Protein AF-A0A5N6RXY9-F1 (afdb_monomer)

Nearest PDB structures (foldseek):
  6gzz-assembly1_X3  TM=4.441E-01  e=4.936E+00  Thermus thermophilus HB8
  5vxj-assembly5_I  TM=2.646E-01  e=5.819E+00  Shigella flexneri

Structure (mmCIF, N/CA/C/O backbone):
data_AF-A0A5N6RXY9-F1
#
_entry.id   AF-A0A5N6RXY9-F1
#
loop_
_atom_site.group_PDB
_atom_site.id
_atom_site.type_symbol
_atom_site.label_atom_id
_atom_site.label_alt_id
_atom_site.label_comp_id
_atom_site.label_asym_id
_atom_site.label_entity_id
_atom_site.label_seq_id
_atom_site.pdbx_PDB_ins_code
_atom_site.Cartn_x
_atom_site.Cartn_y
_atom_site.Cartn_z
_atom_site.occupancy
_atom_site.B_iso_or_equiv
_atom_site.auth_seq_id
_atom_site.auth_comp_id
_atom_site.auth_asym_id
_atom_site.auth_atom_id
_atom_site.pdbx_PDB_model_num
ATOM 1 N N . MET A 1 1 ? 11.620 47.846 10.389 1.00 44.56 1 MET A N 1
ATOM 2 C CA . MET A 1 1 ? 11.773 46.373 10.333 1.00 44.56 1 MET A CA 1
ATOM 3 C C . MET A 1 1 ? 10.457 45.722 10.756 1.00 44.56 1 MET A C 1
ATOM 5 O O . MET A 1 1 ? 10.153 45.692 11.941 1.00 44.56 1 MET A O 1
ATOM 9 N N . SER A 1 2 ? 9.633 45.288 9.797 1.00 42.78 2 SER A N 1
ATOM 10 C CA . SER A 1 2 ? 8.318 44.681 10.061 1.00 42.78 2 SER A CA 1
ATOM 11 C C . SER A 1 2 ? 8.463 43.164 10.204 1.00 42.78 2 SER A C 1
ATOM 13 O O . SER A 1 2 ? 8.879 42.488 9.264 1.00 42.78 2 SER A O 1
ATOM 15 N N . LYS A 1 3 ? 8.163 42.623 11.390 1.00 50.53 3 LYS A N 1
ATOM 16 C CA . LYS A 1 3 ? 8.128 41.175 11.635 1.00 50.53 3 LYS A CA 1
ATOM 17 C C . LYS A 1 3 ? 6.818 40.617 11.073 1.00 50.53 3 LYS A C 1
ATOM 19 O O . LYS A 1 3 ? 5.758 40.776 11.674 1.00 50.53 3 LYS A O 1
ATOM 24 N N . GLY A 1 4 ? 6.899 39.962 9.917 1.00 47.59 4 GLY A N 1
ATOM 25 C CA . GLY A 1 4 ? 5.773 39.271 9.293 1.00 47.59 4 GLY A CA 1
ATOM 26 C C . GLY A 1 4 ? 5.217 38.166 10.195 1.00 47.59 4 GLY A C 1
ATOM 27 O O . GLY A 1 4 ? 5.869 37.147 10.426 1.00 47.59 4 GLY A O 1
ATOM 28 N N . LYS A 1 5 ? 3.990 38.353 10.694 1.00 51.50 5 LYS A N 1
ATOM 29 C CA . LYS A 1 5 ? 3.191 37.303 11.341 1.00 51.50 5 LYS A CA 1
ATOM 30 C C . LYS A 1 5 ? 2.922 36.197 10.314 1.00 51.50 5 LYS A C 1
ATOM 32 O O . LYS A 1 5 ? 2.036 36.328 9.472 1.00 51.50 5 LYS A O 1
ATOM 37 N N . ARG A 1 6 ? 3.670 35.091 10.392 1.00 51.22 6 ARG A N 1
ATOM 38 C CA . ARG A 1 6 ? 3.330 33.837 9.704 1.00 51.22 6 ARG A CA 1
ATOM 39 C C . ARG A 1 6 ? 1.948 33.385 10.188 1.00 51.22 6 ARG A C 1
ATOM 41 O O . ARG A 1 6 ? 1.804 32.924 11.319 1.00 51.22 6 ARG A O 1
ATOM 48 N N . ARG A 1 7 ? 0.928 33.537 9.338 1.00 49.03 7 ARG A N 1
ATOM 49 C CA . ARG A 1 7 ? -0.389 32.914 9.513 1.00 49.03 7 ARG A CA 1
ATOM 50 C C . ARG A 1 7 ? -0.184 31.398 9.566 1.00 49.03 7 ARG A C 1
ATOM 52 O O . ARG A 1 7 ? 0.076 30.774 8.544 1.00 49.03 7 ARG A O 1
ATOM 59 N N . ARG A 1 8 ? -0.269 30.808 10.761 1.00 50.38 8 ARG A N 1
ATOM 60 C CA . ARG A 1 8 ? -0.428 29.358 10.916 1.00 50.38 8 ARG A CA 1
ATOM 61 C C . ARG A 1 8 ? -1.765 29.001 10.269 1.00 50.38 8 ARG A C 1
ATOM 63 O O . ARG A 1 8 ? -2.801 29.430 10.768 1.00 50.38 8 ARG A O 1
ATOM 70 N N . SER A 1 9 ? -1.753 28.287 9.143 1.00 46.31 9 SER A N 1
ATOM 71 C CA . SER A 1 9 ? -2.990 27.731 8.594 1.00 46.31 9 SER A CA 1
ATOM 72 C C . SER A 1 9 ? -3.575 26.787 9.641 1.00 46.31 9 SER A C 1
ATOM 74 O O . SER A 1 9 ? -2.891 25.842 10.049 1.00 46.31 9 SER A O 1
ATOM 76 N N . SER A 1 10 ? -4.802 27.031 10.099 1.00 46.50 10 SER A N 1
ATOM 77 C CA . SER A 1 10 ? -5.502 26.060 10.930 1.00 46.50 10 SER A CA 1
ATOM 78 C C . SER A 1 10 ? -5.725 24.810 10.079 1.00 46.50 10 SER A C 1
ATOM 80 O O . SER A 1 10 ? -6.475 24.817 9.104 1.00 46.50 10 SER A O 1
ATOM 82 N N . LYS A 1 11 ? -5.010 23.725 10.393 1.00 55.09 11 LYS A N 1
ATOM 83 C CA . LYS A 1 11 ? -5.387 22.405 9.887 1.00 55.09 11 LYS A CA 1
ATOM 84 C C . LYS A 1 11 ? -6.770 22.126 10.467 1.00 55.09 11 LYS A C 1
ATOM 86 O O . LYS A 1 11 ? -6.916 22.048 11.680 1.00 55.09 11 LYS A O 1
ATOM 91 N N . ARG A 1 12 ? -7.786 22.066 9.606 1.00 64.62 12 ARG A N 1
ATOM 92 C CA . ARG A 1 12 ? -9.141 21.665 9.986 1.00 64.62 12 ARG A CA 1
ATOM 93 C C . ARG A 1 12 ? -9.054 20.229 10.500 1.00 64.62 12 ARG A C 1
ATOM 95 O O . ARG A 1 12 ? -8.686 19.338 9.733 1.00 64.62 12 ARG A O 1
ATOM 102 N N . ASP A 1 13 ? -9.324 20.025 11.785 1.00 71.44 13 ASP A N 1
ATOM 103 C CA . ASP A 1 13 ? -9.387 18.684 12.356 1.00 71.44 13 ASP A CA 1
ATOM 104 C C . ASP A 1 13 ? -10.488 17.908 11.637 1.00 71.44 13 ASP A C 1
ATOM 106 O O . ASP A 1 13 ? -11.644 18.333 11.600 1.00 71.44 13 ASP A O 1
ATOM 110 N N . LYS A 1 14 ? -10.116 16.784 11.020 1.00 76.19 14 LYS A N 1
ATOM 111 C CA . LYS A 1 14 ? -11.083 15.896 10.374 1.00 76.19 14 LYS A CA 1
ATOM 112 C C . LYS A 1 14 ? -12.025 15.332 11.435 1.00 76.19 14 LYS A C 1
ATOM 114 O O . LYS A 1 14 ? -11.590 14.967 12.533 1.00 76.19 14 LYS A O 1
ATOM 119 N N . SER A 1 15 ? -13.306 15.240 11.103 1.00 84.69 15 SER A N 1
ATOM 120 C CA . SER A 1 15 ? -14.295 14.553 11.936 1.00 84.69 15 SER A CA 1
ATOM 121 C C . SER A 1 15 ? -14.001 13.050 11.998 1.00 84.69 15 SER A C 1
ATOM 123 O O . SER A 1 15 ? -13.383 12.489 11.088 1.00 84.69 15 SER A O 1
ATOM 125 N N . SER A 1 16 ? -14.460 12.371 13.054 1.00 83.94 16 SER A N 1
ATOM 126 C CA . SER A 1 16 ? -14.331 10.910 13.170 1.00 83.94 16 SER A CA 1
ATOM 127 C C . SER A 1 16 ? -14.922 10.188 11.951 1.00 83.94 16 SER A C 1
ATOM 129 O O . SER A 1 16 ? -14.300 9.274 11.420 1.00 83.94 16 SER A O 1
ATOM 131 N N . GLY A 1 17 ? -16.062 10.660 11.430 1.00 86.12 17 GLY A N 1
ATOM 132 C CA . GLY A 1 17 ? -16.690 10.098 10.231 1.00 86.12 17 GLY A CA 1
ATOM 133 C C . GLY A 1 17 ? -15.844 10.237 8.958 1.00 86.12 17 GLY A C 1
ATOM 134 O O . GLY A 1 17 ? -15.738 9.289 8.183 1.00 86.12 17 GLY A O 1
ATOM 135 N N . GLU A 1 18 ? -15.186 11.379 8.735 1.00 87.94 18 GLU A N 1
ATOM 136 C CA . GLU A 1 18 ? -14.271 11.554 7.589 1.00 87.94 18 GLU A CA 1
ATOM 137 C C . GLU A 1 18 ? -13.052 10.631 7.676 1.00 87.94 18 GLU A C 1
ATOM 139 O O . GLU A 1 18 ? -12.535 10.161 6.659 1.00 87.94 18 GLU A O 1
ATOM 144 N N . ILE A 1 19 ? -12.588 10.361 8.893 1.00 87.44 19 ILE A N 1
ATOM 145 C CA . ILE A 1 19 ? -11.446 9.485 9.140 1.00 87.44 19 ILE A CA 1
ATOM 146 C C . ILE A 1 19 ? -11.839 8.036 8.885 1.00 87.44 19 ILE A C 1
ATOM 148 O O . ILE A 1 19 ? -11.099 7.358 8.176 1.00 87.44 19 ILE A O 1
ATOM 152 N N . LEU A 1 20 ? -12.996 7.581 9.378 1.00 90.38 20 LEU A N 1
ATOM 153 C CA . LEU A 1 20 ? -13.491 6.231 9.100 1.00 90.38 20 LEU A CA 1
ATOM 154 C C . LEU A 1 20 ? -13.730 6.016 7.603 1.00 90.38 20 LEU A C 1
ATOM 156 O O . LEU A 1 20 ? -13.274 5.016 7.061 1.00 90.38 20 LEU A O 1
ATOM 160 N N . LYS A 1 21 ? -14.315 6.988 6.891 1.00 91.56 21 LYS A N 1
ATOM 161 C CA . LYS A 1 21 ? -14.444 6.928 5.421 1.00 91.56 21 LYS A CA 1
ATOM 162 C C . LYS A 1 21 ? -13.085 6.825 4.726 1.00 91.56 21 LYS A C 1
ATOM 164 O O . LYS A 1 21 ? -12.917 6.051 3.783 1.00 91.56 21 LYS A O 1
ATOM 169 N N . SER A 1 22 ? -12.096 7.586 5.196 1.00 89.56 22 SER A N 1
ATOM 170 C CA . SER A 1 22 ? -10.733 7.519 4.667 1.00 89.56 22 SER A CA 1
ATOM 171 C C . SER A 1 22 ? -10.031 6.200 5.005 1.00 89.56 22 SER A C 1
ATOM 173 O O . SER A 1 22 ? -9.224 5.743 4.197 1.00 89.56 22 SER A O 1
ATOM 175 N N . ALA A 1 23 ? -10.302 5.613 6.173 1.00 91.75 23 ALA A N 1
ATOM 176 C CA . ALA A 1 23 ? -9.813 4.300 6.573 1.00 91.75 23 ALA A CA 1
ATOM 177 C C . ALA A 1 23 ? -10.442 3.212 5.695 1.00 91.75 23 ALA A C 1
ATOM 179 O O . ALA A 1 23 ? -9.702 2.455 5.076 1.00 91.75 23 ALA A O 1
ATOM 180 N N . GLN A 1 24 ? -11.764 3.228 5.512 1.00 95.81 24 GLN A N 1
ATOM 181 C CA . GLN A 1 24 ? -12.469 2.300 4.627 1.00 95.81 24 GLN A CA 1
ATOM 182 C C . GLN A 1 24 ? -11.936 2.376 3.191 1.00 95.81 24 GLN A C 1
ATOM 184 O O . GLN A 1 24 ? -11.574 1.363 2.613 1.00 95.81 24 GLN A O 1
ATOM 189 N N . SER A 1 25 ? -11.748 3.582 2.649 1.00 92.94 25 SER A N 1
ATOM 190 C CA . SER A 1 25 ? -11.200 3.756 1.292 1.00 92.94 25 SER A CA 1
ATOM 191 C C . SER A 1 25 ? -9.769 3.220 1.127 1.00 92.94 25 SER A C 1
ATOM 193 O O . SER A 1 25 ? -9.353 2.895 0.012 1.00 92.94 25 SER A O 1
ATOM 195 N N . SER A 1 26 ? -8.968 3.202 2.200 1.00 92.19 26 SER A N 1
ATOM 196 C CA . SER A 1 26 ? -7.655 2.543 2.199 1.00 92.19 26 SER A CA 1
ATOM 197 C C . SER A 1 26 ? -7.816 1.028 2.295 1.00 92.19 26 SER A C 1
ATOM 199 O O . SER A 1 26 ? -7.159 0.314 1.548 1.00 92.19 26 SER A O 1
ATOM 201 N N . LEU A 1 27 ? -8.723 0.534 3.137 1.00 94.88 27 LEU A N 1
ATOM 202 C CA . LEU A 1 27 ? -8.979 -0.897 3.278 1.00 94.88 27 LEU A CA 1
ATOM 203 C C . LEU A 1 27 ? -9.515 -1.521 1.980 1.00 94.88 27 LEU A C 1
ATOM 205 O O . LEU A 1 27 ? -9.053 -2.581 1.575 1.00 94.88 27 LEU A O 1
ATOM 209 N N . ASP A 1 28 ? -10.400 -0.828 1.263 1.00 94.94 28 ASP A N 1
ATOM 210 C CA . ASP A 1 28 ? -10.914 -1.276 -0.036 1.00 94.94 28 ASP A CA 1
ATOM 211 C C . ASP A 1 28 ? -9.806 -1.356 -1.096 1.00 94.94 28 ASP A C 1
ATOM 213 O O . ASP A 1 28 ? -9.832 -2.217 -1.974 1.00 94.94 28 ASP A O 1
ATOM 217 N N . ARG A 1 29 ? -8.816 -0.452 -1.034 1.00 90.12 29 ARG A N 1
ATOM 218 C CA . ARG A 1 29 ? -7.618 -0.534 -1.883 1.00 90.12 29 ARG A CA 1
ATOM 219 C C . ARG A 1 29 ? -6.757 -1.729 -1.505 1.00 90.12 29 ARG A C 1
ATOM 221 O O . ARG A 1 29 ? -6.336 -2.447 -2.403 1.00 90.12 29 ARG A O 1
ATOM 228 N N . ALA A 1 30 ? -6.562 -1.968 -0.207 1.00 91.75 30 ALA A N 1
ATOM 229 C CA . ALA A 1 30 ? -5.819 -3.127 0.268 1.00 91.75 30 ALA A CA 1
ATOM 230 C C . ALA A 1 30 ? -6.452 -4.445 -0.203 1.00 91.75 30 ALA A C 1
ATOM 232 O O . ALA A 1 30 ? -5.753 -5.287 -0.754 1.00 91.75 30 ALA A O 1
ATOM 233 N N . LYS A 1 31 ? -7.780 -4.575 -0.079 1.00 94.50 31 LYS A N 1
ATOM 234 C CA . LYS A 1 31 ? -8.559 -5.732 -0.552 1.00 94.50 31 LYS A CA 1
ATOM 235 C C . LYS A 1 31 ? -8.380 -5.984 -2.047 1.00 94.50 31 LYS A C 1
ATOM 237 O O . LYS A 1 31 ? -7.971 -7.071 -2.435 1.00 94.50 31 LYS A O 1
ATOM 242 N N . ARG A 1 32 ? -8.601 -4.961 -2.883 1.00 92.88 32 ARG A N 1
ATOM 243 C CA . ARG A 1 32 ? -8.449 -5.091 -4.344 1.00 92.88 32 ARG A CA 1
ATOM 244 C C . ARG A 1 32 ? -7.023 -5.435 -4.763 1.00 92.88 32 ARG A C 1
ATOM 246 O O . ARG A 1 32 ? -6.832 -6.176 -5.721 1.00 92.88 32 ARG A O 1
ATOM 253 N N . ALA A 1 33 ? -6.026 -4.864 -4.096 1.00 87.88 33 ALA A N 1
ATOM 254 C CA . ALA A 1 33 ? -4.632 -5.177 -4.375 1.00 87.88 33 ALA A CA 1
ATOM 255 C C . ALA A 1 33 ? -4.311 -6.628 -3.970 1.00 87.88 33 ALA A C 1
ATOM 257 O O . ALA A 1 33 ? -3.764 -7.380 -4.769 1.00 87.88 33 ALA A O 1
ATOM 258 N N . TRP A 1 34 ? -4.764 -7.071 -2.797 1.00 92.44 34 TRP A N 1
ATOM 259 C CA . TRP A 1 34 ? -4.612 -8.458 -2.358 1.00 92.44 34 TRP A CA 1
ATOM 260 C C . TRP A 1 34 ? -5.272 -9.463 -3.313 1.00 92.44 34 TRP A C 1
ATOM 262 O O . TRP A 1 34 ? -4.657 -10.463 -3.672 1.00 92.44 34 TRP A O 1
ATOM 272 N N . GLU A 1 35 ? -6.487 -9.188 -3.788 1.00 92.81 35 GLU A N 1
ATOM 273 C CA . GLU A 1 35 ? -7.168 -10.029 -4.784 1.00 92.81 35 GLU A CA 1
ATOM 274 C C . GLU A 1 35 ? -6.363 -10.138 -6.084 1.00 92.81 35 GLU A C 1
ATOM 276 O O . GLU A 1 35 ? -6.121 -11.240 -6.570 1.00 92.81 35 GLU A O 1
ATOM 281 N N . ARG A 1 36 ? -5.860 -9.014 -6.606 1.00 86.50 36 ARG A N 1
ATOM 282 C CA . ARG A 1 36 ? -5.028 -9.009 -7.821 1.00 86.50 36 ARG A CA 1
ATOM 283 C C . ARG A 1 36 ? -3.718 -9.766 -7.650 1.00 86.50 36 ARG A C 1
ATOM 285 O O . ARG A 1 36 ? -3.249 -10.374 -8.608 1.00 86.50 36 ARG A O 1
ATOM 292 N N . TYR A 1 37 ? -3.120 -9.698 -6.463 1.00 86.00 37 TYR A N 1
ATOM 293 C CA . TYR A 1 37 ? -1.954 -10.504 -6.127 1.00 86.00 37 TYR A CA 1
ATOM 294 C C . TYR A 1 37 ? -2.314 -11.995 -6.137 1.00 86.00 37 TYR A C 1
ATOM 296 O O . TYR A 1 37 ? -1.671 -12.768 -6.836 1.00 86.00 37 TYR A O 1
ATOM 304 N N . ARG A 1 38 ? -3.407 -12.396 -5.474 1.00 88.88 38 ARG A N 1
ATOM 305 C CA . ARG A 1 38 ? -3.867 -13.797 -5.453 1.00 88.88 38 ARG A CA 1
ATOM 306 C C . ARG A 1 38 ?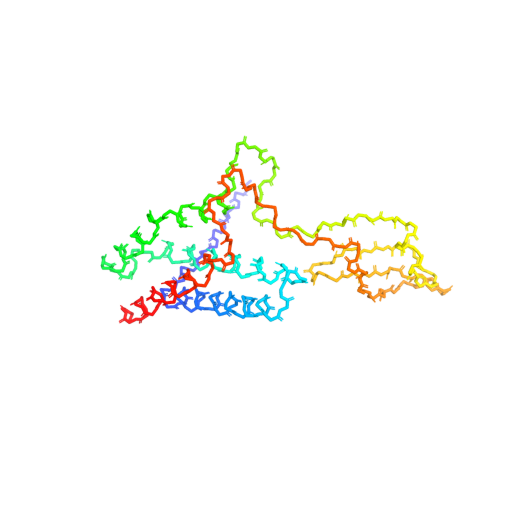 -4.177 -14.366 -6.837 1.00 88.88 38 ARG A C 1
ATOM 308 O O . ARG A 1 38 ? -3.949 -15.548 -7.063 1.00 88.88 38 ARG A O 1
ATOM 315 N N . GLU A 1 39 ? -4.710 -13.553 -7.746 1.00 86.56 39 GLU A N 1
ATOM 316 C CA . GLU A 1 39 ? -5.016 -13.970 -9.120 1.00 86.56 39 GLU A CA 1
ATOM 317 C C . GLU A 1 39 ? -3.764 -14.184 -9.982 1.00 86.56 39 GLU A C 1
ATOM 319 O O . GLU A 1 39 ? -3.799 -14.977 -10.921 1.00 86.56 39 GLU A O 1
ATOM 324 N N . ARG A 1 40 ? -2.676 -13.456 -9.703 1.00 75.94 40 ARG A N 1
ATOM 325 C CA . ARG A 1 40 ? -1.482 -13.394 -10.563 1.00 75.94 40 ARG A CA 1
ATOM 326 C C . ARG A 1 40 ? -0.229 -14.021 -9.946 1.00 75.94 40 ARG A C 1
ATOM 328 O O . ARG A 1 40 ? 0.729 -14.263 -10.670 1.00 75.94 40 ARG A O 1
ATOM 335 N N . GLY A 1 41 ? -0.237 -14.293 -8.644 1.00 72.81 41 GLY A N 1
ATOM 336 C CA . GLY A 1 41 ? 0.889 -14.853 -7.902 1.00 72.81 41 GLY A CA 1
ATOM 337 C C . GLY A 1 41 ? 2.098 -13.915 -7.825 1.00 72.81 41 GLY A C 1
ATOM 338 O O . GLY A 1 41 ? 1.964 -12.690 -7.872 1.00 72.81 41 GLY A O 1
ATOM 339 N N . ALA A 1 42 ? 3.287 -14.516 -7.723 1.00 62.84 42 ALA A N 1
ATOM 340 C CA . ALA A 1 42 ? 4.571 -13.831 -7.538 1.00 62.84 42 ALA A CA 1
ATOM 341 C C . ALA A 1 42 ? 4.914 -12.808 -8.643 1.00 62.84 42 ALA A C 1
ATOM 343 O O . ALA A 1 42 ? 5.613 -11.830 -8.393 1.00 62.84 42 ALA A O 1
ATOM 344 N N . ASP A 1 43 ? 4.354 -12.944 -9.850 1.00 58.88 43 ASP A N 1
ATOM 345 C CA . ASP A 1 43 ? 4.537 -11.965 -10.936 1.00 58.88 43 ASP A CA 1
ATOM 346 C C . ASP A 1 43 ? 3.873 -10.603 -10.648 1.00 58.88 43 ASP A C 1
ATOM 348 O O . ASP A 1 43 ? 3.966 -9.660 -11.442 1.00 58.88 43 ASP A O 1
ATOM 352 N N . ALA A 1 44 ? 3.166 -10.485 -9.521 1.00 69.31 44 ALA A N 1
ATOM 353 C CA . ALA A 1 44 ? 2.421 -9.302 -9.140 1.00 69.31 44 ALA A CA 1
ATOM 354 C C . ALA A 1 44 ? 2.724 -8.805 -7.718 1.00 69.31 44 ALA A C 1
ATOM 356 O O . ALA A 1 44 ? 1.861 -8.187 -7.090 1.00 69.31 44 ALA A O 1
ATOM 357 N N . ASP A 1 45 ? 3.959 -8.988 -7.242 1.00 68.44 45 ASP A N 1
ATOM 358 C CA . ASP A 1 45 ? 4.462 -8.489 -5.948 1.00 68.44 45 ASP A CA 1
ATOM 359 C C . ASP A 1 45 ? 4.166 -7.001 -5.687 1.00 68.44 45 ASP A C 1
ATOM 361 O O . ASP A 1 45 ? 3.978 -6.578 -4.544 1.00 68.44 45 ASP A O 1
ATOM 365 N N . LEU A 1 46 ? 4.045 -6.185 -6.741 1.00 70.25 46 LEU A N 1
ATOM 366 C CA . LEU A 1 46 ? 3.583 -4.797 -6.632 1.00 70.25 46 LEU A CA 1
ATOM 367 C C . LEU A 1 46 ? 2.221 -4.691 -5.923 1.00 70.25 46 LEU A C 1
ATOM 369 O O . LEU A 1 46 ? 2.017 -3.787 -5.112 1.00 70.25 46 LEU A O 1
ATOM 373 N N . PHE A 1 47 ? 1.289 -5.600 -6.215 1.00 79.50 47 PHE A N 1
ATOM 374 C CA . PHE A 1 47 ? -0.027 -5.617 -5.586 1.00 79.50 47 PHE A CA 1
ATOM 375 C C . PHE A 1 47 ? 0.027 -6.128 -4.145 1.00 79.50 47 PHE A C 1
ATOM 377 O O . PHE A 1 47 ? -0.716 -5.615 -3.309 1.00 79.50 47 PHE A O 1
ATOM 384 N N . LEU A 1 48 ? 0.936 -7.053 -3.813 1.00 79.56 48 LEU A N 1
ATOM 385 C CA . LEU A 1 48 ? 1.196 -7.424 -2.418 1.00 79.56 48 LEU A CA 1
ATOM 386 C C . LEU A 1 48 ? 1.678 -6.207 -1.617 1.00 79.56 48 LEU A C 1
ATOM 388 O O . LEU A 1 48 ? 1.195 -5.935 -0.516 1.00 79.56 48 LEU A O 1
ATOM 392 N N . ASN A 1 49 ? 2.571 -5.417 -2.214 1.00 74.75 49 ASN A N 1
ATOM 393 C CA . ASN A 1 49 ? 3.114 -4.209 -1.605 1.00 74.75 49 ASN A CA 1
ATOM 394 C C . ASN A 1 49 ? 2.050 -3.106 -1.457 1.00 74.75 49 ASN A C 1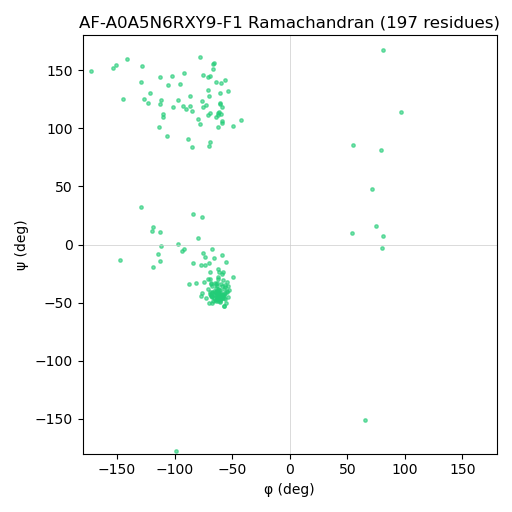
ATOM 396 O O . ASN A 1 49 ? 1.889 -2.519 -0.385 1.00 74.75 49 ASN A O 1
ATOM 400 N N . GLU A 1 50 ? 1.251 -2.862 -2.502 1.00 79.44 50 GLU A N 1
ATOM 401 C CA . GLU A 1 50 ? 0.112 -1.941 -2.436 1.00 79.44 50 GLU A CA 1
ATOM 402 C C . GLU A 1 50 ? -0.873 -2.363 -1.337 1.00 79.44 50 GLU A C 1
ATOM 404 O O . GLU A 1 50 ? -1.351 -1.512 -0.575 1.00 79.44 50 GLU A O 1
ATOM 409 N N . ALA A 1 51 ? -1.154 -3.662 -1.223 1.00 86.38 51 ALA A N 1
ATOM 410 C CA . ALA A 1 51 ? -2.041 -4.191 -0.202 1.00 86.38 51 ALA A CA 1
ATOM 411 C C . ALA A 1 51 ? -1.487 -3.937 1.207 1.00 86.38 51 ALA A C 1
ATOM 413 O O . ALA A 1 51 ? -2.195 -3.392 2.058 1.00 86.38 51 ALA A O 1
ATOM 414 N N . LEU A 1 52 ? -0.203 -4.218 1.428 1.00 82.88 52 LEU A N 1
ATOM 415 C CA . LEU A 1 52 ? 0.473 -3.988 2.702 1.00 82.88 52 LEU A CA 1
ATOM 416 C C . LEU A 1 52 ? 0.501 -2.503 3.100 1.00 82.88 52 LEU A C 1
ATOM 418 O O . LEU A 1 52 ? 0.106 -2.152 4.215 1.00 82.88 52 LEU A O 1
ATOM 422 N N . ILE A 1 53 ? 0.899 -1.610 2.187 1.00 81.50 53 ILE A N 1
ATOM 423 C CA . ILE A 1 53 ? 0.959 -0.157 2.427 1.00 81.50 53 ILE A CA 1
ATOM 424 C C . ILE A 1 53 ? -0.416 0.389 2.808 1.00 81.50 53 ILE A C 1
ATOM 426 O O . ILE A 1 53 ? -0.550 1.174 3.755 1.00 81.50 53 ILE A O 1
ATOM 430 N N . ASN A 1 54 ? -1.459 -0.015 2.081 1.00 85.75 54 ASN A N 1
ATOM 431 C CA . ASN A 1 54 ? -2.808 0.445 2.371 1.00 85.75 54 ASN A CA 1
ATOM 432 C C . ASN A 1 54 ? -3.307 -0.092 3.718 1.00 85.75 54 ASN A C 1
ATOM 434 O O . ASN A 1 54 ? -3.872 0.696 4.478 1.00 85.75 54 ASN A O 1
ATOM 438 N N . THR A 1 55 ? -3.033 -1.358 4.052 1.00 88.12 55 THR A N 1
ATOM 439 C CA . THR A 1 55 ? -3.333 -1.959 5.364 1.00 88.12 55 THR A CA 1
ATOM 440 C C . THR A 1 55 ? -2.675 -1.167 6.492 1.00 88.12 55 THR A C 1
ATOM 442 O O . THR A 1 55 ? -3.374 -0.666 7.373 1.00 88.12 55 THR A O 1
ATOM 445 N N . VAL A 1 56 ? -1.363 -0.914 6.421 1.00 83.62 56 VAL A N 1
ATOM 446 C CA . VAL A 1 56 ? -0.640 -0.070 7.394 1.00 83.62 56 VAL A CA 1
ATOM 447 C C . VAL A 1 56 ? -1.257 1.327 7.500 1.00 83.62 56 VAL A C 1
ATOM 449 O O . VAL A 1 56 ? -1.454 1.868 8.595 1.00 83.62 56 VAL A O 1
ATOM 452 N N . GLY A 1 57 ? -1.621 1.904 6.356 1.00 83.31 57 GLY A N 1
ATOM 453 C CA . GLY A 1 57 ? -2.278 3.198 6.275 1.00 83.31 57 GLY A CA 1
ATOM 454 C C . GLY A 1 57 ? -3.649 3.242 6.955 1.00 83.31 57 GLY A C 1
ATOM 455 O O . GLY A 1 57 ? -4.043 4.317 7.416 1.00 83.31 57 GLY A O 1
ATOM 456 N N . VAL A 1 58 ? -4.394 2.134 7.019 1.00 88.94 58 VAL A N 1
ATOM 457 C CA . VAL A 1 58 ? -5.644 2.029 7.794 1.00 88.94 58 VAL A CA 1
ATOM 458 C C . VAL A 1 58 ? -5.331 2.110 9.282 1.00 88.94 58 VAL A C 1
ATOM 460 O O . VAL A 1 58 ? -5.898 2.952 9.980 1.00 88.94 58 VAL A O 1
ATOM 463 N N . MET A 1 59 ? -4.372 1.312 9.752 1.00 86.94 59 MET A N 1
ATOM 464 C CA . MET A 1 59 ? -4.014 1.231 11.173 1.00 86.94 59 MET A CA 1
ATOM 465 C C . MET A 1 59 ? -3.622 2.589 11.740 1.00 86.94 59 MET A C 1
ATOM 467 O O . MET A 1 59 ? -4.084 2.979 12.807 1.00 86.94 59 MET A O 1
ATOM 471 N N . TYR A 1 60 ? -2.823 3.355 10.997 1.00 84.31 60 TYR A N 1
ATOM 472 C CA . TYR A 1 60 ? -2.407 4.689 11.420 1.00 84.31 60 TYR A CA 1
ATOM 473 C C . TYR A 1 60 ? -3.591 5.653 11.581 1.00 84.31 60 TYR A C 1
ATOM 475 O O . TYR A 1 60 ? -3.662 6.417 12.548 1.00 84.31 60 TYR A O 1
ATOM 483 N N . LYS A 1 61 ? -4.556 5.603 10.653 1.00 87.44 61 LYS A N 1
ATOM 484 C CA . LYS A 1 61 ? -5.769 6.429 10.731 1.00 87.44 61 LYS A CA 1
ATOM 485 C C . LYS A 1 61 ? -6.597 6.064 11.961 1.00 87.44 61 LYS A C 1
ATOM 487 O O . LYS A 1 61 ? -7.041 6.972 12.663 1.00 87.44 61 LYS A O 1
ATOM 492 N N . LEU A 1 62 ? -6.758 4.769 12.237 1.00 87.81 62 LEU A N 1
ATOM 493 C CA . LEU A 1 62 ? -7.491 4.273 13.403 1.00 87.81 62 LEU A CA 1
ATOM 494 C C . LEU A 1 62 ? -6.780 4.636 14.716 1.00 87.81 62 LEU A C 1
ATOM 496 O O . LEU A 1 62 ? -7.399 5.214 15.607 1.00 87.81 62 LEU A O 1
ATOM 500 N N . ARG A 1 63 ? -5.461 4.428 14.800 1.00 86.12 63 ARG A N 1
ATOM 501 C CA . ARG A 1 63 ? -4.633 4.766 15.971 1.00 86.12 63 ARG A CA 1
ATOM 502 C C . ARG A 1 63 ? -4.745 6.234 16.365 1.00 86.12 63 ARG A C 1
ATOM 504 O O . ARG A 1 63 ? -4.966 6.551 17.532 1.00 86.12 63 ARG A O 1
ATOM 511 N N . ASN A 1 64 ? -4.652 7.132 15.385 1.00 82.62 64 ASN A N 1
ATOM 512 C CA . ASN A 1 64 ? -4.765 8.576 15.610 1.00 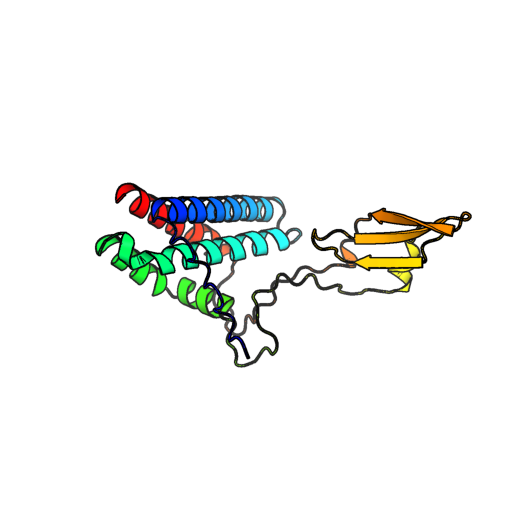82.62 64 ASN A CA 1
ATOM 513 C C . ASN A 1 64 ? -6.159 9.015 16.081 1.00 82.62 64 ASN A C 1
ATOM 515 O O . ASN A 1 64 ? -6.329 10.157 16.505 1.00 82.62 64 ASN A O 1
ATOM 519 N N . ASN A 1 65 ? -7.151 8.125 16.016 1.00 81.31 65 ASN A N 1
ATOM 520 C CA . ASN A 1 65 ? -8.535 8.396 16.391 1.00 81.31 65 ASN A CA 1
ATOM 521 C C . ASN A 1 65 ? -9.038 7.501 17.513 1.00 81.31 65 ASN A C 1
ATOM 523 O O . ASN A 1 65 ? -10.223 7.536 17.833 1.00 81.31 65 ASN A O 1
ATOM 527 N N . LYS A 1 66 ? -8.140 6.766 18.174 1.00 79.75 66 LYS A N 1
ATOM 528 C CA . LYS A 1 66 ? -8.532 5.734 19.128 1.00 79.75 66 LYS A CA 1
ATOM 529 C C . LYS A 1 66 ? -9.425 6.220 20.267 1.00 79.75 66 LYS A C 1
ATOM 531 O O . LYS A 1 66 ? -10.384 5.558 20.632 1.00 79.75 66 LYS A O 1
ATOM 536 N N . ARG A 1 67 ? -9.175 7.440 20.751 1.00 78.69 67 ARG A N 1
ATOM 537 C CA . ARG A 1 67 ? -9.922 8.056 21.859 1.00 78.69 67 ARG A CA 1
ATOM 538 C C . ARG A 1 67 ? -11.317 8.551 21.465 1.00 78.69 67 ARG A C 1
ATOM 540 O O . ARG A 1 67 ? -12.059 9.004 22.326 1.00 78.69 67 ARG A O 1
ATOM 547 N N . ARG A 1 68 ? -11.663 8.532 20.173 1.00 82.31 68 ARG A N 1
ATOM 548 C CA . ARG A 1 68 ? -12.923 9.087 19.655 1.00 82.31 68 ARG A CA 1
ATOM 549 C C . ARG A 1 68 ? -14.054 8.061 19.545 1.00 82.31 68 ARG A C 1
ATOM 551 O O . ARG A 1 68 ? -15.165 8.462 19.223 1.00 82.31 68 ARG A O 1
ATOM 558 N N . HIS A 1 69 ? -13.781 6.780 19.800 1.00 81.69 69 HIS A N 1
ATOM 559 C CA . HIS A 1 69 ? -14.723 5.671 19.577 1.00 81.69 69 HIS A CA 1
ATOM 560 C C . HIS A 1 69 ? -15.094 4.906 20.861 1.00 81.69 69 HIS A C 1
ATOM 562 O O . HIS A 1 69 ? -15.658 3.818 20.802 1.00 81.69 69 HIS A O 1
ATOM 568 N N . GLY A 1 70 ? -14.796 5.481 22.029 1.00 82.88 70 GLY A N 1
ATOM 569 C CA . GLY A 1 70 ? -15.136 4.903 23.329 1.00 82.88 70 GLY A CA 1
ATOM 570 C C . GLY A 1 70 ? -14.172 3.808 23.818 1.00 82.88 70 GLY A C 1
ATOM 571 O O . GLY A 1 70 ? -13.329 3.316 23.063 1.00 82.88 70 GLY A O 1
ATOM 572 N N . PRO A 1 71 ? -14.278 3.430 25.106 1.00 85.31 71 PRO A N 1
ATOM 573 C CA . PRO A 1 71 ? -13.318 2.547 25.772 1.00 85.31 71 PRO A CA 1
ATOM 574 C C . PRO A 1 71 ? -13.347 1.103 25.254 1.00 85.31 71 PRO A C 1
ATOM 576 O O . PRO A 1 71 ? -12.305 0.456 25.200 1.00 85.31 71 PRO A O 1
ATOM 579 N N . GLU A 1 72 ? -14.511 0.599 24.837 1.00 85.38 72 GLU A N 1
ATOM 580 C CA . GLU A 1 72 ? -14.640 -0.752 24.276 1.00 85.38 72 GLU A CA 1
ATOM 581 C C . GLU A 1 72 ? -13.871 -0.879 22.955 1.00 85.38 72 GLU A C 1
ATOM 583 O O . GLU A 1 72 ? -13.064 -1.793 22.775 1.00 85.38 72 GLU A O 1
ATOM 588 N N . TRP A 1 73 ? -14.061 0.083 22.047 1.00 88.31 73 TRP A N 1
ATOM 589 C CA . TRP A 1 73 ? -13.323 0.126 20.790 1.00 88.31 73 TRP A CA 1
ATOM 590 C C . TRP A 1 73 ? -11.820 0.298 21.035 1.00 88.31 73 TRP A C 1
ATOM 592 O O . TRP A 1 73 ? -11.014 -0.413 20.435 1.00 88.31 73 TRP A O 1
ATOM 602 N N . GLU A 1 74 ? -11.430 1.201 21.946 1.00 88.19 74 GLU A N 1
ATOM 603 C CA . GLU A 1 74 ? -10.019 1.427 22.285 1.00 88.19 74 GLU A CA 1
ATOM 604 C C . GLU A 1 74 ? -9.367 0.164 22.862 1.00 88.19 74 GLU A C 1
ATOM 606 O O . GLU A 1 74 ? -8.229 -0.148 22.507 1.00 88.19 74 GLU A O 1
ATOM 611 N N . SER A 1 75 ? -10.086 -0.598 23.689 1.00 88.44 75 SER A N 1
ATOM 612 C CA . SER A 1 75 ? -9.619 -1.879 24.220 1.00 88.44 75 SER A CA 1
ATOM 613 C C . SER A 1 75 ? -9.397 -2.903 23.106 1.00 88.44 75 SER A C 1
ATOM 615 O O . SER A 1 75 ? -8.319 -3.491 23.031 1.00 88.44 75 SER A O 1
ATOM 617 N N . ARG A 1 76 ? -10.354 -3.051 22.179 1.00 88.38 76 ARG A N 1
ATOM 618 C CA . ARG A 1 76 ? -10.221 -3.953 21.021 1.00 88.38 76 ARG A CA 1
ATOM 619 C C . ARG A 1 76 ? -9.051 -3.569 20.118 1.00 88.38 76 ARG A C 1
ATOM 621 O O . ARG A 1 76 ? -8.284 -4.437 19.710 1.00 88.38 76 ARG A O 1
ATOM 628 N N . PHE A 1 77 ? -8.892 -2.278 19.826 1.00 89.56 77 PHE A N 1
ATOM 629 C CA . PHE A 1 77 ? -7.770 -1.781 19.032 1.00 89.56 77 PHE A CA 1
ATOM 630 C C . PHE A 1 77 ? -6.429 -2.029 19.737 1.00 89.56 77 PHE A C 1
ATOM 632 O O . PHE A 1 77 ? -5.479 -2.487 19.111 1.00 89.56 77 PHE A O 1
ATOM 639 N N . THR A 1 78 ? -6.365 -1.789 21.047 1.00 89.38 78 THR A N 1
ATOM 640 C CA . THR A 1 78 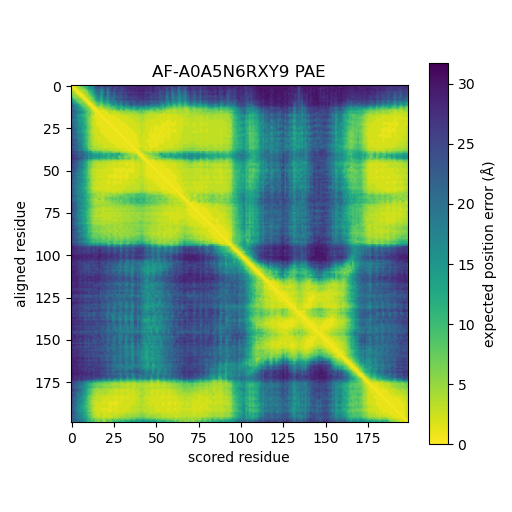? -5.159 -2.022 21.858 1.00 89.38 78 THR A CA 1
ATOM 641 C C . THR A 1 78 ? -4.799 -3.508 21.925 1.00 89.38 78 THR A C 1
ATOM 643 O O . THR A 1 78 ? -3.628 -3.861 21.797 1.00 89.38 78 THR A O 1
ATOM 646 N N . ALA A 1 79 ? -5.794 -4.387 22.073 1.00 88.44 79 ALA A N 1
ATOM 647 C CA . ALA A 1 79 ? -5.606 -5.835 22.040 1.00 88.44 79 ALA A CA 1
ATOM 648 C C . ALA A 1 79 ? -5.065 -6.299 20.680 1.00 88.44 79 ALA A C 1
ATOM 650 O O . ALA A 1 79 ? -4.144 -7.111 20.637 1.00 88.44 79 ALA A O 1
ATOM 651 N N . LEU A 1 80 ? -5.578 -5.737 19.578 1.00 86.69 80 LEU A N 1
ATOM 652 C CA . LEU A 1 80 ? -5.042 -5.998 18.244 1.00 86.69 80 LEU A CA 1
ATOM 653 C C . LEU A 1 80 ? -3.594 -5.504 18.107 1.00 86.69 80 LEU A C 1
ATOM 655 O O . LEU A 1 80 ? -2.747 -6.258 17.628 1.00 86.69 80 LEU A O 1
ATOM 659 N N . GLU A 1 81 ? -3.295 -4.274 18.547 1.00 87.06 81 GLU A N 1
ATOM 660 C CA . GLU A 1 81 ? -1.932 -3.719 18.530 1.00 87.06 81 GLU A CA 1
ATOM 661 C C . GLU A 1 81 ? -0.946 -4.606 19.298 1.00 87.06 81 GLU A C 1
ATOM 663 O O . GLU A 1 81 ? 0.197 -4.737 18.874 1.00 87.06 81 GLU A O 1
ATOM 668 N N . ALA A 1 82 ? -1.369 -5.250 20.387 1.00 86.75 82 ALA A N 1
ATOM 669 C CA . ALA A 1 82 ? -0.522 -6.135 21.185 1.00 86.75 82 ALA A CA 1
ATOM 670 C C . ALA A 1 82 ? -0.215 -7.494 20.524 1.00 86.75 82 ALA A C 1
ATOM 672 O O . ALA A 1 82 ? 0.643 -8.222 21.019 1.00 86.75 82 ALA A O 1
ATOM 673 N N . THR A 1 83 ? -0.884 -7.862 19.425 1.00 83.69 83 THR A N 1
ATOM 674 C CA . THR A 1 83 ? -0.643 -9.162 18.776 1.00 83.69 83 THR A CA 1
ATOM 675 C C . THR A 1 83 ? 0.742 -9.224 18.108 1.00 83.69 83 THR A C 1
ATOM 677 O O . THR A 1 83 ? 1.177 -8.220 17.537 1.00 83.69 83 THR A O 1
ATOM 680 N N . PRO A 1 84 ? 1.433 -10.386 18.102 1.00 78.94 84 PRO A N 1
ATOM 681 C CA . PRO A 1 84 ? 2.758 -10.532 17.486 1.00 78.94 84 PRO A CA 1
ATOM 682 C C . PRO A 1 84 ? 2.816 -10.084 16.023 1.00 78.94 84 PRO A C 1
ATOM 684 O O . PRO A 1 84 ? 3.665 -9.280 15.660 1.00 78.94 84 PRO A O 1
ATOM 687 N N . ARG A 1 85 ? 1.832 -10.485 15.209 1.00 78.12 85 ARG A N 1
ATOM 688 C CA . ARG A 1 85 ? 1.658 -10.021 13.817 1.00 78.12 85 ARG A CA 1
ATOM 689 C C . ARG A 1 85 ? 1.595 -8.498 13.685 1.00 78.12 85 ARG A C 1
ATOM 691 O O . ARG A 1 85 ? 2.011 -7.936 12.676 1.00 78.12 85 ARG A O 1
ATOM 698 N N . MET A 1 86 ? 1.051 -7.821 14.693 1.00 78.75 86 MET A N 1
ATOM 699 C CA . MET A 1 86 ? 0.853 -6.383 14.664 1.00 78.75 86 MET A CA 1
ATOM 700 C C . MET A 1 86 ? 2.059 -5.609 15.156 1.00 78.75 86 MET A C 1
ATOM 702 O O . MET A 1 86 ? 2.392 -4.563 14.598 1.00 78.75 86 MET A O 1
ATOM 706 N N . GLN A 1 87 ? 2.775 -6.171 16.124 1.00 77.25 87 GLN A N 1
ATOM 707 C CA . GLN A 1 87 ? 4.124 -5.725 16.426 1.00 77.25 87 GLN A CA 1
ATOM 708 C C . GLN A 1 87 ? 5.029 -5.926 15.210 1.00 77.25 87 GLN A C 1
ATOM 710 O O . GLN A 1 87 ? 5.695 -4.975 14.821 1.00 77.25 87 GLN A O 1
ATOM 715 N N . TRP A 1 88 ? 4.967 -7.074 14.528 1.00 75.38 88 TRP A N 1
ATOM 716 C CA . TRP A 1 88 ? 5.719 -7.325 13.297 1.00 75.38 88 TRP A CA 1
ATOM 717 C C . TRP A 1 88 ? 5.438 -6.263 12.228 1.00 75.38 88 TRP A C 1
ATOM 719 O O . TRP A 1 88 ? 6.367 -5.628 11.749 1.00 75.38 88 TRP A O 1
ATOM 729 N N . LEU A 1 89 ? 4.173 -5.958 11.921 1.00 73.56 89 LEU A N 1
ATOM 730 C CA . LEU A 1 89 ? 3.828 -4.897 10.961 1.00 73.56 89 LEU A CA 1
ATOM 731 C C . LEU A 1 89 ? 4.279 -3.505 11.393 1.00 73.56 89 LEU A C 1
ATOM 733 O O . LEU A 1 89 ? 4.593 -2.654 10.559 1.00 73.56 89 LEU A O 1
ATOM 737 N N . LYS A 1 90 ? 4.268 -3.247 12.699 1.00 72.56 90 LYS A N 1
ATOM 738 C CA . LYS A 1 90 ? 4.773 -2.004 13.266 1.00 72.56 90 LYS A CA 1
ATOM 739 C C . LYS A 1 90 ? 6.291 -1.920 13.101 1.00 72.56 90 LYS A C 1
ATOM 741 O O . LYS A 1 90 ? 6.740 -0.876 12.649 1.00 72.56 90 LYS A O 1
ATOM 746 N N . HIS A 1 91 ? 7.035 -2.991 13.376 1.00 68.88 91 HIS A N 1
ATOM 747 C CA . HIS A 1 91 ? 8.475 -3.098 13.116 1.00 68.88 91 HIS A CA 1
ATOM 748 C C . HIS A 1 91 ? 8.784 -2.963 11.621 1.00 68.88 91 HIS A C 1
ATOM 750 O O . HIS A 1 91 ? 9.625 -2.159 11.242 1.00 68.88 91 HIS A O 1
ATOM 756 N N . TYR A 1 92 ? 8.027 -3.652 10.769 1.00 64.69 92 TYR A N 1
ATOM 757 C CA . TYR A 1 92 ? 8.129 -3.580 9.315 1.00 64.69 92 TYR A CA 1
ATOM 758 C C . TYR A 1 92 ? 7.920 -2.150 8.787 1.00 64.69 92 TYR A C 1
ATOM 760 O O . TYR A 1 92 ? 8.662 -1.671 7.936 1.00 64.69 92 TYR A O 1
ATOM 768 N N . ARG A 1 93 ? 6.915 -1.431 9.310 1.00 64.38 93 ARG A N 1
ATOM 769 C CA . ARG A 1 93 ? 6.639 -0.026 8.962 1.00 64.38 93 ARG A CA 1
ATOM 770 C C . ARG A 1 93 ? 7.697 0.925 9.504 1.00 64.38 93 ARG A C 1
ATOM 772 O O . ARG A 1 93 ? 8.116 1.836 8.795 1.00 64.38 93 ARG A O 1
ATOM 779 N N . ASP A 1 94 ? 7.988 0.802 10.797 1.00 60.09 94 ASP A N 1
ATOM 780 C CA . ASP A 1 94 ? 8.900 1.698 11.504 1.00 60.09 94 ASP A CA 1
ATOM 781 C C . ASP A 1 94 ? 10.343 1.485 11.044 1.00 60.09 94 ASP A C 1
ATOM 783 O O . ASP A 1 94 ? 11.141 2.394 11.251 1.00 60.09 94 ASP A O 1
ATOM 787 N N . GLY A 1 95 ? 10.606 0.360 10.357 1.00 54.97 95 GLY A N 1
ATOM 788 C CA . GLY A 1 95 ? 11.869 -0.022 9.749 1.00 54.97 95 GLY A CA 1
ATOM 789 C C . GLY A 1 95 ? 12.943 0.027 10.808 1.00 54.97 95 GLY A C 1
ATOM 790 O O . GLY A 1 95 ? 13.545 1.082 10.956 1.00 54.97 95 GLY A O 1
ATOM 791 N N . ASP A 1 96 ? 13.112 -1.050 11.583 1.00 43.88 96 ASP A N 1
ATOM 792 C CA . ASP A 1 96 ? 14.042 -1.071 12.714 1.00 43.88 96 ASP A CA 1
ATOM 793 C C . ASP A 1 96 ? 15.360 -0.377 12.330 1.00 43.88 96 ASP A C 1
ATOM 795 O O . ASP A 1 96 ? 16.128 -0.831 11.478 1.00 43.88 96 ASP A O 1
ATOM 799 N N . GLN A 1 97 ? 15.532 0.819 12.896 1.00 40.53 97 GLN A N 1
ATOM 800 C CA . GLN A 1 97 ? 16.419 1.894 12.442 1.00 40.53 97 GLN A CA 1
ATOM 801 C C . GLN A 1 97 ? 17.890 1.612 12.790 1.00 40.53 97 GLN A C 1
ATOM 803 O O . GLN A 1 97 ? 18.689 2.535 12.944 1.00 40.53 97 GLN A O 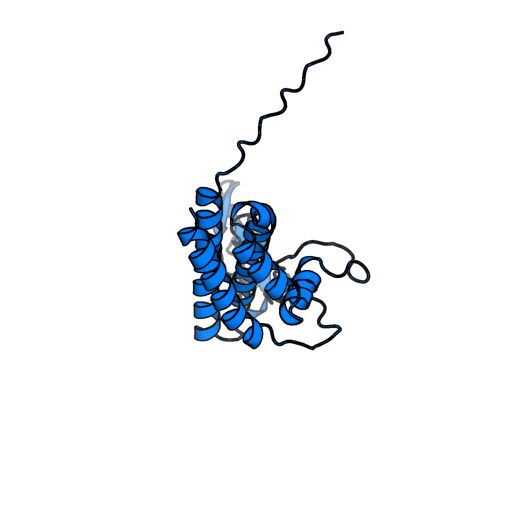1
ATOM 808 N N . HIS A 1 98 ? 18.247 0.341 12.969 1.00 38.06 98 HIS A N 1
ATOM 809 C CA . HIS A 1 98 ? 19.533 -0.092 13.503 1.00 38.06 98 HIS A CA 1
ATOM 810 C C . HIS A 1 98 ? 20.430 -0.816 12.489 1.00 38.06 98 HIS A C 1
ATOM 812 O O . HIS A 1 98 ? 21.573 -1.110 12.829 1.00 38.06 98 HIS A O 1
ATOM 818 N N . GLY A 1 99 ? 19.983 -1.023 11.243 1.00 36.28 99 GLY A N 1
ATOM 819 C CA . GLY A 1 99 ? 20.817 -1.647 10.201 1.00 36.28 99 GLY A CA 1
ATOM 820 C C . GLY A 1 99 ? 20.596 -1.174 8.761 1.00 36.28 99 GLY A C 1
ATOM 821 O O . GLY A 1 99 ? 21.437 -1.442 7.907 1.00 36.28 99 GLY A O 1
ATOM 822 N N . LEU A 1 100 ? 19.513 -0.447 8.472 1.00 38.16 100 LEU A N 1
ATOM 823 C CA . LEU A 1 100 ? 19.231 0.089 7.139 1.00 38.16 100 LEU A CA 1
ATOM 824 C C . LEU A 1 100 ? 19.311 1.619 7.185 1.00 38.16 100 LEU A C 1
ATOM 826 O O . LEU A 1 100 ? 18.392 2.290 7.656 1.00 38.16 100 LEU A O 1
ATOM 830 N N . GLU A 1 101 ? 20.432 2.178 6.724 1.00 35.66 101 GLU A N 1
ATOM 831 C CA . GLU A 1 101 ? 20.472 3.591 6.347 1.00 35.66 101 GLU A CA 1
ATOM 832 C C . GLU A 1 101 ? 19.451 3.843 5.217 1.00 35.66 101 GLU A C 1
ATOM 834 O O . GLU A 1 101 ? 19.310 3.043 4.296 1.00 35.66 101 GLU A O 1
ATOM 839 N N . GLU A 1 102 ? 18.749 4.975 5.329 1.00 33.84 102 GLU A N 1
ATOM 840 C CA . GLU A 1 102 ? 17.671 5.499 4.468 1.00 33.84 102 GLU A CA 1
ATOM 841 C C . GLU A 1 102 ? 16.259 4.913 4.659 1.00 33.84 102 GLU A C 1
ATOM 843 O O . GLU A 1 102 ? 15.724 4.103 3.904 1.00 33.84 102 GLU A O 1
ATOM 848 N N . GLY A 1 103 ? 15.599 5.462 5.684 1.00 34.28 103 GLY A N 1
ATOM 849 C CA . GLY A 1 103 ? 14.199 5.242 6.003 1.00 34.28 103 GLY A CA 1
ATOM 850 C C . GLY A 1 103 ? 13.215 5.876 5.020 1.00 34.28 103 GLY A C 1
ATOM 851 O O . GLY A 1 103 ? 13.219 7.077 4.769 1.00 34.28 103 GLY A O 1
ATOM 852 N N . THR A 1 104 ? 12.303 5.045 4.535 1.00 35.50 104 THR A N 1
ATOM 853 C CA . THR A 1 104 ? 10.837 5.186 4.463 1.00 35.50 104 THR A CA 1
ATOM 854 C C . THR A 1 104 ? 10.361 3.810 3.979 1.00 35.50 104 THR A C 1
ATOM 856 O O . THR A 1 104 ? 11.094 3.172 3.226 1.00 35.50 104 THR A O 1
ATOM 859 N N . MET A 1 105 ? 9.164 3.328 4.342 1.00 42.81 105 MET A N 1
ATOM 860 C CA . MET A 1 105 ? 8.522 2.269 3.546 1.00 42.81 105 MET A CA 1
ATOM 861 C C . MET A 1 105 ? 8.557 2.702 2.074 1.00 42.81 105 MET A C 1
ATOM 863 O O . MET A 1 105 ? 7.794 3.583 1.670 1.00 42.81 105 MET A O 1
ATOM 867 N N . SER A 1 106 ? 9.473 2.141 1.291 1.00 40.06 106 SER A N 1
ATOM 868 C CA . SER A 1 106 ? 9.626 2.476 -0.112 1.00 40.06 106 SER A CA 1
ATOM 869 C C . SER A 1 106 ? 9.218 1.252 -0.913 1.00 40.06 106 SER A C 1
ATOM 871 O O . SER A 1 106 ? 9.757 0.157 -0.766 1.00 40.06 106 SER A O 1
ATOM 873 N N . SER A 1 107 ? 8.208 1.426 -1.760 1.00 41.22 107 SER A N 1
ATOM 874 C CA . SER A 1 107 ? 8.046 0.538 -2.900 1.00 41.22 107 SER A CA 1
ATOM 875 C C . SER A 1 107 ? 9.197 0.858 -3.843 1.00 41.22 107 SER A C 1
ATOM 877 O O . SER A 1 107 ? 9.082 1.744 -4.688 1.00 41.22 107 SER A O 1
ATOM 879 N N . SER A 1 108 ? 10.325 0.187 -3.652 1.00 44.16 108 SER A N 1
ATOM 880 C CA . SER A 1 108 ? 11.470 0.326 -4.535 1.00 44.16 108 SER A CA 1
ATOM 881 C C . SER A 1 108 ? 11.294 -0.615 -5.721 1.00 44.16 108 SER A C 1
ATOM 883 O O . SER A 1 108 ? 11.245 -1.837 -5.585 1.00 44.16 108 SER A O 1
ATOM 885 N N . ALA A 1 109 ? 11.148 -0.033 -6.908 1.00 48.94 109 ALA A N 1
ATOM 886 C CA . ALA A 1 109 ? 11.338 -0.765 -8.148 1.00 48.94 109 ALA A CA 1
ATOM 887 C C . ALA A 1 109 ? 12.848 -0.840 -8.388 1.00 48.94 109 ALA A C 1
ATOM 889 O O . ALA A 1 109 ? 13.480 0.173 -8.688 1.00 48.94 109 ALA A O 1
ATOM 890 N N . TYR A 1 110 ? 13.435 -2.022 -8.215 1.00 52.72 110 TYR A N 1
ATOM 891 C CA . TYR A 1 110 ? 14.847 -2.227 -8.499 1.00 52.72 110 TYR A CA 1
ATOM 892 C C . TYR A 1 110 ? 15.002 -2.567 -9.968 1.00 52.72 110 TYR A C 1
ATOM 894 O O . TYR A 1 110 ? 14.373 -3.494 -10.479 1.00 52.72 110 TYR A O 1
ATOM 902 N N . ILE A 1 111 ? 15.883 -1.843 -10.647 1.00 55.62 111 ILE A N 1
ATOM 903 C CA . ILE A 1 111 ? 16.260 -2.189 -12.009 1.00 55.62 111 ILE A CA 1
ATOM 904 C C . ILE A 1 111 ? 17.367 -3.239 -11.912 1.00 55.62 111 ILE A C 1
ATOM 906 O O . ILE A 1 111 ? 18.555 -2.914 -11.875 1.00 55.62 111 ILE A O 1
ATOM 910 N N . LYS A 1 112 ? 16.977 -4.508 -11.750 1.00 46.41 112 LYS A N 1
ATOM 911 C CA . LYS A 1 112 ? 17.928 -5.621 -11.748 1.00 46.41 112 LYS A CA 1
ATOM 912 C C . LYS A 1 112 ? 18.337 -5.843 -13.199 1.00 46.41 112 LYS A C 1
ATOM 914 O O . LYS A 1 112 ? 17.491 -6.129 -14.032 1.00 46.41 112 LYS A O 1
ATOM 919 N N . HIS A 1 113 ? 19.627 -5.680 -13.488 1.00 47.66 113 HIS A N 1
ATOM 920 C CA . HIS A 1 113 ? 20.202 -5.847 -14.828 1.00 47.66 113 HIS A CA 1
ATOM 921 C C . HIS A 1 113 ? 19.834 -4.751 -15.845 1.00 47.66 113 HIS A C 1
ATOM 923 O O . HIS A 1 113 ? 19.512 -5.052 -16.989 1.00 47.66 113 HIS A O 1
ATOM 929 N N . LEU A 1 114 ? 19.952 -3.462 -15.484 1.00 59.12 114 LEU A N 1
ATOM 930 C CA . LEU A 1 114 ? 19.943 -2.408 -16.509 1.00 59.12 114 LEU A CA 1
ATOM 931 C C . LEU A 1 114 ? 21.230 -2.440 -17.343 1.00 59.12 114 LEU A C 1
ATOM 933 O O . LEU A 1 114 ? 22.178 -1.696 -17.087 1.00 59.12 114 LEU A O 1
ATOM 937 N N . GLY A 1 115 ? 21.262 -3.276 -18.374 1.00 62.19 115 GLY A N 1
ATOM 938 C CA . GLY A 1 115 ? 22.219 -3.107 -19.454 1.00 62.19 115 GLY A CA 1
ATOM 939 C C . GLY A 1 115 ? 21.845 -1.852 -20.235 1.00 62.19 115 GLY A C 1
ATOM 940 O O . GLY A 1 115 ? 20.813 -1.829 -20.902 1.00 62.19 115 GLY A O 1
ATOM 941 N N . SER A 1 116 ? 22.676 -0.805 -20.201 1.00 67.56 116 SER A N 1
ATOM 942 C CA . SER A 1 116 ? 22.455 0.375 -21.052 1.00 67.56 116 SER A CA 1
ATOM 943 C C . SER A 1 116 ? 22.326 -0.031 -22.526 1.00 67.56 116 SER A C 1
ATOM 945 O O . SER A 1 116 ? 21.485 0.511 -23.234 1.00 67.56 116 SER A O 1
ATOM 947 N N . ALA A 1 117 ? 23.072 -1.048 -22.964 1.00 75.00 117 ALA A N 1
ATOM 948 C CA . ALA A 1 117 ? 22.971 -1.625 -24.302 1.00 75.00 117 ALA A CA 1
ATOM 949 C C . ALA A 1 117 ? 21.597 -2.256 -24.604 1.00 75.00 117 ALA A C 1
ATOM 951 O O . ALA A 1 117 ? 21.070 -2.050 -25.693 1.00 75.00 117 ALA A O 1
ATOM 952 N N . GLU A 1 118 ? 20.991 -2.977 -23.658 1.00 74.19 118 GLU A N 1
ATOM 953 C CA . GLU A 1 118 ? 19.652 -3.557 -23.841 1.00 74.19 118 GLU A CA 1
ATOM 954 C C . GLU A 1 118 ? 18.576 -2.472 -23.875 1.00 74.19 118 GLU A C 1
ATOM 956 O O . GLU A 1 118 ? 17.699 -2.495 -24.738 1.00 74.19 118 GLU A O 1
ATOM 961 N N . LEU A 1 119 ? 18.675 -1.482 -22.981 1.00 79.56 119 LEU A N 1
ATOM 962 C CA . LEU A 1 119 ? 17.752 -0.351 -22.954 1.00 79.56 119 LEU A CA 1
ATOM 963 C C . LEU A 1 119 ? 17.819 0.434 -24.272 1.00 79.56 119 LEU A C 1
ATOM 965 O O . LEU A 1 119 ? 16.791 0.698 -24.892 1.00 79.56 119 LEU A O 1
ATOM 969 N N . TRP A 1 120 ? 19.026 0.768 -24.732 1.00 83.69 120 TRP A N 1
ATOM 970 C CA . TRP A 1 120 ? 19.228 1.482 -25.994 1.00 83.69 120 TRP A CA 1
ATOM 971 C C . TRP A 1 120 ? 18.903 0.632 -27.229 1.00 83.69 120 TRP A C 1
ATOM 973 O O . TRP A 1 120 ? 18.521 1.195 -28.251 1.00 83.69 120 TRP A O 1
ATOM 983 N N . GLY A 1 121 ? 18.952 -0.701 -27.136 1.00 84.25 121 GLY A N 1
ATOM 984 C CA . GLY A 1 121 ? 18.490 -1.609 -28.192 1.00 84.25 121 GLY A CA 1
ATOM 985 C C . GLY A 1 121 ? 16.990 -1.493 -28.495 1.00 84.25 121 GLY A C 1
ATOM 986 O O . GLY A 1 121 ? 16.555 -1.827 -29.594 1.00 84.25 121 GLY A O 1
ATOM 987 N N . MET A 1 122 ? 16.201 -0.969 -27.552 1.00 85.25 122 MET A N 1
ATOM 988 C CA . MET A 1 122 ? 14.765 -0.711 -27.713 1.00 85.25 122 MET A CA 1
ATOM 989 C C . MET A 1 122 ? 14.444 0.742 -28.094 1.00 85.25 122 MET A C 1
ATOM 991 O O . MET A 1 122 ? 13.270 1.114 -28.196 1.00 85.25 122 MET A O 1
ATOM 995 N N . ALA A 1 123 ? 15.460 1.594 -28.246 1.00 90.31 123 ALA A N 1
ATOM 996 C CA . ALA A 1 123 ? 15.252 3.018 -28.431 1.00 90.31 123 ALA A CA 1
ATOM 997 C C . ALA A 1 123 ? 14.652 3.321 -29.819 1.00 90.31 123 ALA A C 1
ATOM 999 O O . ALA A 1 123 ? 15.145 2.825 -30.837 1.00 90.31 123 ALA A O 1
ATOM 1000 N N . PRO A 1 124 ? 13.603 4.160 -29.909 1.00 91.00 124 PRO A N 1
ATOM 1001 C CA . PRO A 1 124 ? 13.095 4.604 -31.199 1.00 91.00 124 PRO A CA 1
ATOM 1002 C C . PRO A 1 124 ? 14.131 5.490 -31.920 1.00 91.00 124 PRO A C 1
ATOM 1004 O O . PRO A 1 124 ? 14.941 6.153 -31.263 1.00 91.00 124 PRO A O 1
ATOM 1007 N N . PRO A 1 125 ? 14.088 5.581 -33.263 1.00 92.88 125 PRO A N 1
ATOM 1008 C CA . PRO A 1 125 ? 14.975 6.465 -34.012 1.00 92.88 125 PRO A CA 1
ATOM 1009 C C . PRO A 1 125 ? 14.908 7.911 -33.508 1.00 92.88 125 PRO A C 1
ATOM 1011 O O . PRO A 1 125 ? 13.821 8.460 -33.328 1.00 92.88 125 PRO A O 1
ATOM 1014 N N . GLY A 1 126 ? 16.074 8.523 -33.290 1.00 90.56 126 GLY A N 1
ATOM 1015 C CA . GLY A 1 126 ? 16.188 9.887 -32.766 1.00 90.56 126 GLY A CA 1
ATOM 1016 C C . GLY A 1 126 ? 16.050 10.003 -31.244 1.00 90.56 126 GLY A C 1
ATOM 1017 O O . GLY A 1 126 ? 15.987 11.120 -30.734 1.00 90.56 126 GLY A O 1
ATOM 1018 N N . ALA A 1 127 ? 15.988 8.894 -30.503 1.00 93.00 127 ALA A N 1
ATOM 1019 C CA . ALA A 1 127 ? 16.054 8.924 -29.046 1.00 93.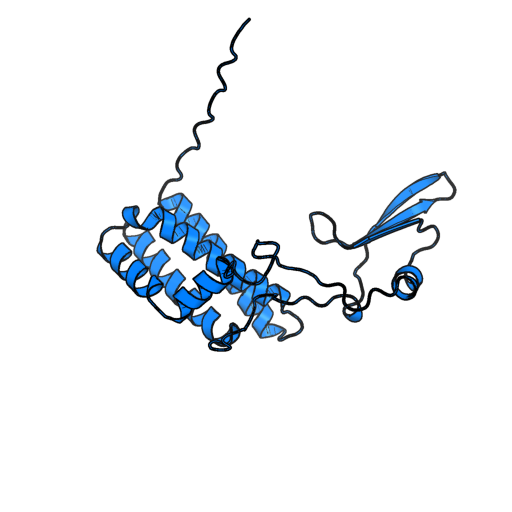00 127 ALA A CA 1
ATOM 1020 C C . ALA A 1 127 ? 17.378 9.538 -28.561 1.00 93.00 127 ALA A C 1
ATOM 1022 O O . ALA A 1 127 ? 18.456 9.141 -28.996 1.00 93.00 127 ALA A O 1
ATOM 1023 N N . VAL A 1 128 ? 17.285 10.501 -27.643 1.00 92.38 128 VAL A N 1
ATOM 1024 C CA . VAL A 1 128 ? 18.438 11.205 -27.052 1.00 92.38 128 VAL A CA 1
ATOM 1025 C C . VAL A 1 128 ? 18.544 11.008 -25.542 1.00 92.38 128 VAL A C 1
ATOM 1027 O O . VAL A 1 128 ? 19.610 11.217 -24.974 1.00 92.38 128 VAL A O 1
ATOM 1030 N N . ASN A 1 129 ? 17.456 10.597 -24.882 1.00 89.56 129 ASN A N 1
ATOM 1031 C CA . ASN A 1 129 ? 17.446 10.272 -23.458 1.00 89.56 129 ASN A CA 1
ATOM 1032 C C . ASN A 1 129 ? 16.341 9.257 -23.125 1.00 89.56 129 ASN A C 1
ATOM 1034 O O . ASN A 1 129 ? 15.289 9.265 -23.770 1.00 89.56 129 ASN A O 1
ATOM 1038 N N . ALA A 1 130 ? 16.553 8.455 -22.082 1.00 87.06 130 ALA A N 1
ATOM 1039 C CA . ALA A 1 130 ? 15.564 7.564 -21.482 1.00 87.06 130 ALA A CA 1
ATOM 1040 C C . ALA A 1 130 ? 15.212 8.040 -20.066 1.00 87.06 130 ALA A C 1
ATOM 1042 O O . ALA A 1 130 ? 16.077 8.490 -19.319 1.00 87.06 130 ALA A O 1
ATOM 1043 N N . SER A 1 131 ? 13.954 7.889 -19.665 1.00 83.19 131 SER A N 1
ATOM 1044 C CA . SER A 1 131 ? 13.509 8.072 -18.285 1.00 83.19 131 SER A CA 1
ATOM 1045 C C . SER A 1 131 ? 12.755 6.830 -17.833 1.00 83.19 131 SER A C 1
ATOM 1047 O O . SER A 1 131 ? 11.801 6.396 -18.485 1.00 83.19 131 SER A O 1
ATOM 1049 N N . LEU A 1 132 ? 13.211 6.259 -16.719 1.00 80.88 132 LEU A N 1
ATOM 1050 C CA . LEU A 1 132 ? 12.633 5.082 -16.084 1.00 80.88 132 LEU A CA 1
ATOM 1051 C C . LEU A 1 132 ? 11.911 5.538 -14.815 1.00 80.88 132 LEU A C 1
ATOM 1053 O O . LEU A 1 132 ? 12.527 5.699 -13.766 1.00 80.88 132 LEU A O 1
ATOM 1057 N N . GLY A 1 133 ? 10.611 5.800 -14.955 1.00 70.06 133 GLY A N 1
ATOM 1058 C CA . GLY A 1 133 ? 9.757 6.329 -13.896 1.00 70.06 133 GLY A CA 1
ATOM 1059 C C . GLY A 1 133 ? 9.583 7.849 -13.956 1.00 70.06 133 GLY A C 1
ATOM 1060 O O . GLY A 1 133 ? 10.511 8.619 -13.724 1.00 70.06 133 GLY A O 1
ATOM 1061 N N . ASP A 1 134 ? 8.353 8.285 -14.227 1.00 68.69 134 ASP A N 1
ATOM 1062 C CA . ASP A 1 134 ? 7.869 9.631 -13.926 1.00 68.69 134 ASP A CA 1
ATOM 1063 C C 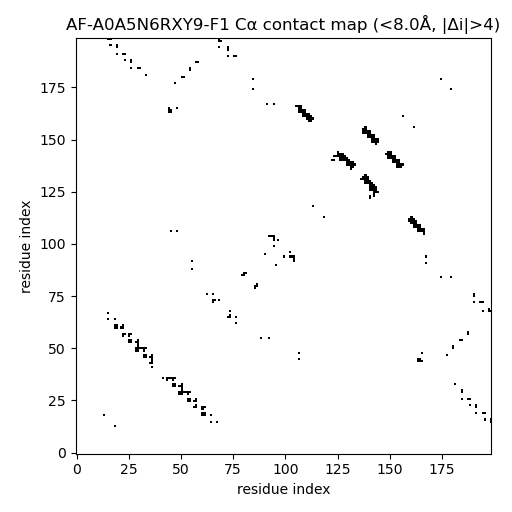. ASP A 1 134 ? 7.061 9.632 -12.615 1.00 68.69 134 ASP A C 1
ATOM 1065 O O . ASP A 1 134 ? 6.886 8.605 -11.963 1.00 68.69 134 ASP A O 1
ATOM 1069 N N . GLN A 1 135 ? 6.513 10.784 -12.229 1.00 50.12 135 GLN A N 1
ATOM 1070 C CA . GLN A 1 135 ? 5.645 10.904 -11.046 1.00 50.12 135 GLN A CA 1
ATOM 1071 C C . GLN A 1 135 ? 4.381 10.013 -11.081 1.00 50.12 135 GLN A C 1
ATOM 1073 O O . GLN A 1 135 ? 3.664 9.929 -10.088 1.00 50.12 135 GLN A O 1
ATOM 1078 N N . PHE A 1 136 ? 4.086 9.377 -12.220 1.00 51.31 136 PHE A N 1
ATOM 1079 C CA . PHE A 1 136 ? 2.999 8.420 -12.416 1.00 51.31 136 PHE A CA 1
ATOM 1080 C C . PHE A 1 136 ? 3.512 6.992 -12.691 1.00 51.31 136 PHE A C 1
ATOM 1082 O O . PHE A 1 136 ? 2.726 6.136 -13.090 1.00 51.31 136 PHE A O 1
ATOM 1089 N N . GLY A 1 137 ? 4.811 6.727 -12.512 1.00 61.84 137 GLY A N 1
ATOM 1090 C CA . GLY A 1 137 ? 5.429 5.415 -12.722 1.00 61.84 137 GLY A CA 1
ATOM 1091 C C . GLY A 1 137 ? 5.627 5.019 -14.189 1.00 61.84 137 GLY A C 1
ATOM 1092 O O . GLY A 1 137 ? 5.842 3.846 -14.480 1.00 61.84 137 GLY A O 1
ATOM 1093 N N . ARG A 1 138 ? 5.541 5.960 -15.138 1.00 71.12 138 ARG A N 1
ATOM 1094 C CA . ARG A 1 138 ? 5.680 5.669 -16.576 1.00 71.12 138 ARG A CA 1
ATOM 1095 C C . ARG A 1 138 ? 7.124 5.818 -17.039 1.00 71.12 138 ARG A C 1
ATOM 1097 O O . ARG A 1 138 ? 7.837 6.698 -16.569 1.00 71.12 138 ARG A O 1
ATOM 1104 N N . CYS A 1 139 ? 7.523 5.019 -18.023 1.00 83.31 139 CYS A N 1
ATOM 1105 C CA . CYS A 1 139 ? 8.819 5.153 -18.686 1.00 83.31 139 CYS A CA 1
ATOM 1106 C C . CYS A 1 139 ? 8.652 5.833 -20.049 1.00 83.31 139 CYS A C 1
ATOM 1108 O O . CYS A 1 139 ? 7.631 5.646 -20.718 1.00 83.31 139 CYS A O 1
ATOM 1110 N N . PHE A 1 140 ? 9.623 6.645 -20.465 1.00 87.00 140 PHE A N 1
ATOM 1111 C CA . PHE A 1 140 ? 9.582 7.305 -21.771 1.00 87.00 140 PHE A CA 1
ATOM 1112 C C . PHE A 1 140 ? 10.967 7.589 -22.354 1.00 87.00 140 PHE A C 1
ATOM 1114 O O . PHE A 1 140 ? 11.946 7.768 -21.634 1.00 87.00 140 PHE A O 1
ATOM 1121 N N . TRP A 1 141 ? 11.013 7.686 -23.678 1.00 93.56 141 TRP A N 1
ATOM 1122 C CA . TRP A 1 141 ? 12.125 8.231 -24.445 1.00 93.56 141 TRP A CA 1
ATOM 1123 C C . TRP A 1 141 ? 11.867 9.698 -24.767 1.00 93.56 141 TRP A C 1
ATOM 1125 O O . TRP A 1 141 ? 10.755 10.049 -25.169 1.00 93.56 141 TRP A O 1
ATOM 1135 N N . THR A 1 142 ? 12.888 10.541 -24.658 1.00 94.19 142 THR A N 1
ATOM 1136 C CA . THR A 1 142 ? 12.908 11.838 -25.342 1.00 94.19 142 THR A CA 1
ATOM 1137 C C . THR A 1 142 ? 13.474 11.618 -26.737 1.00 94.19 142 THR A C 1
ATOM 1139 O O . THR A 1 142 ? 14.613 11.170 -26.876 1.00 94.19 142 THR A O 1
ATOM 1142 N N . VAL A 1 143 ? 12.684 11.919 -27.765 1.00 95.44 143 VAL A N 1
ATOM 1143 C CA . VAL A 1 143 ? 13.047 11.758 -29.176 1.00 95.44 143 VAL A CA 1
ATOM 1144 C C . VAL A 1 143 ? 13.191 13.130 -29.811 1.00 95.44 143 VAL A C 1
ATOM 1146 O O . VAL A 1 143 ? 12.252 13.924 -29.777 1.00 95.44 143 VAL A O 1
ATOM 1149 N N . ARG A 1 144 ? 14.351 13.401 -30.408 1.00 96.00 144 ARG A N 1
ATOM 1150 C CA . ARG A 1 144 ? 14.599 14.616 -31.179 1.00 96.00 144 ARG A CA 1
ATOM 1151 C C . ARG A 1 144 ? 14.296 14.358 -32.650 1.00 96.00 144 ARG A C 1
ATOM 1153 O O . ARG A 1 144 ? 14.909 13.504 -33.287 1.00 96.00 144 ARG A O 1
ATOM 1160 N N . ARG A 1 145 ? 13.333 15.102 -33.186 1.00 94.12 145 ARG A N 1
ATOM 1161 C CA . ARG A 1 145 ? 12.948 15.063 -34.597 1.00 94.12 145 ARG A CA 1
ATOM 1162 C C . ARG A 1 145 ? 13.945 15.855 -35.461 1.00 94.12 145 ARG A C 1
ATOM 1164 O O . ARG A 1 145 ? 14.654 16.717 -34.938 1.00 94.12 145 ARG A O 1
ATOM 1171 N N . PRO A 1 146 ? 13.981 15.623 -36.788 1.00 93.38 146 PRO A N 1
ATOM 1172 C CA . PRO A 1 146 ? 14.848 16.375 -37.701 1.00 93.38 146 PRO A CA 1
ATOM 1173 C C . PRO A 1 146 ? 14.608 17.893 -37.699 1.00 93.38 146 PRO A C 1
ATOM 1175 O O . PRO A 1 146 ? 15.520 18.656 -37.993 1.00 93.38 146 PRO A O 1
ATOM 1178 N N . ASP A 1 147 ? 13.399 18.335 -37.342 1.00 94.31 147 ASP A N 1
ATOM 1179 C CA . ASP A 1 147 ? 13.027 19.751 -37.206 1.00 94.31 147 ASP A CA 1
ATOM 1180 C C . ASP A 1 147 ? 13.495 20.386 -35.878 1.00 94.31 147 ASP A C 1
ATOM 1182 O O . ASP A 1 147 ? 13.147 21.527 -35.576 1.00 94.31 147 ASP A O 1
ATOM 1186 N N . GLY A 1 148 ? 14.258 19.646 -35.065 1.00 92.25 148 GLY A N 1
ATOM 1187 C CA . GLY A 1 148 ? 14.769 20.083 -33.767 1.00 92.25 148 GLY A CA 1
ATOM 1188 C C . GLY A 1 148 ? 13.755 19.999 -32.624 1.00 92.25 148 GLY A C 1
ATOM 1189 O O . GLY A 1 148 ? 14.124 20.267 -31.480 1.00 92.25 148 GLY A O 1
ATOM 1190 N N . ARG A 1 149 ? 12.499 19.610 -32.883 1.00 94.25 149 ARG A N 1
ATOM 1191 C CA . ARG A 1 149 ? 11.492 19.440 -31.826 1.00 94.25 149 ARG A CA 1
ATOM 1192 C C . ARG A 1 149 ? 11.741 18.161 -31.038 1.00 94.25 149 ARG A C 1
ATOM 1194 O O . ARG A 1 149 ? 12.147 17.139 -31.591 1.00 94.25 149 ARG A O 1
ATOM 1201 N N . GLU A 1 150 ? 11.438 18.207 -29.746 1.00 94.50 150 GLU A N 1
ATOM 1202 C CA . GLU A 1 150 ? 11.506 17.045 -28.862 1.00 94.50 150 GLU A CA 1
ATOM 1203 C C . GLU A 1 150 ? 10.104 16.529 -28.535 1.00 94.50 150 GLU A C 1
ATOM 1205 O O . GLU A 1 150 ? 9.188 17.303 -28.249 1.00 94.50 150 GLU A O 1
ATOM 1210 N N . GLU A 1 151 ? 9.935 15.210 -28.564 1.00 94.25 151 GLU A N 1
ATOM 1211 C CA . GLU A 1 151 ? 8.705 14.537 -28.154 1.00 94.25 151 GLU A CA 1
ATOM 1212 C C . GLU A 1 151 ? 8.986 13.426 -27.143 1.00 94.25 151 GLU A C 1
ATOM 1214 O O . GLU A 1 151 ? 10.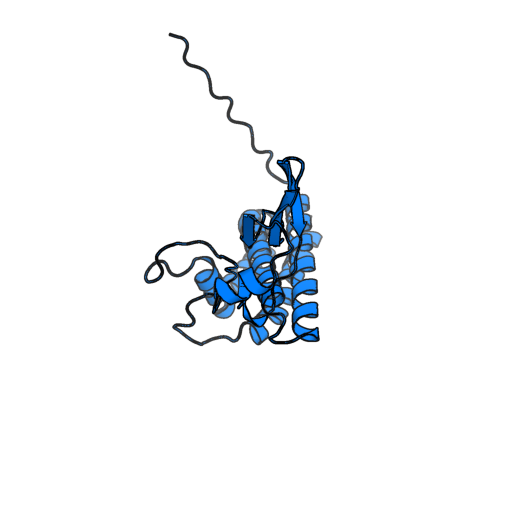068 12.838 -27.126 1.00 94.25 151 GLU A O 1
ATOM 1219 N N . ARG A 1 152 ? 7.990 13.117 -26.307 1.00 92.62 152 ARG A N 1
ATOM 1220 C CA . ARG A 1 152 ? 8.054 11.981 -25.383 1.00 92.62 152 ARG A CA 1
ATOM 1221 C C . ARG A 1 152 ? 7.351 10.779 -25.990 1.00 92.62 152 ARG A C 1
ATOM 1223 O O . ARG A 1 152 ? 6.164 10.857 -26.300 1.00 92.62 152 ARG A O 1
ATOM 1230 N N . ARG A 1 153 ? 8.059 9.656 -26.101 1.00 89.38 153 ARG A N 1
ATOM 1231 C CA . ARG A 1 153 ? 7.473 8.363 -26.468 1.00 89.38 153 ARG A CA 1
ATOM 1232 C C . ARG A 1 153 ? 7.485 7.431 -25.274 1.00 89.38 153 ARG A C 1
ATOM 1234 O O . ARG A 1 153 ? 8.545 6.992 -24.840 1.00 89.38 153 ARG A O 1
ATOM 1241 N N . TYR A 1 154 ? 6.302 7.160 -24.740 1.00 87.50 154 TYR A N 1
ATOM 1242 C CA . TYR A 1 154 ? 6.140 6.260 -23.608 1.00 87.50 154 TYR A CA 1
ATOM 1243 C C . TYR A 1 154 ? 6.397 4.812 -24.019 1.00 87.50 154 TYR A C 1
ATOM 1245 O O . TYR A 1 154 ? 6.035 4.406 -25.124 1.00 87.50 154 TYR A O 1
ATOM 1253 N N . PHE A 1 155 ? 7.002 4.041 -23.122 1.00 84.00 155 PHE A N 1
ATOM 1254 C CA . PHE A 1 155 ? 7.219 2.613 -23.310 1.00 84.00 155 PHE A CA 1
ATOM 1255 C C . PHE A 1 155 ? 7.004 1.859 -22.001 1.00 84.00 155 PHE A C 1
ATOM 1257 O O . PHE A 1 155 ? 7.047 2.436 -20.912 1.00 84.00 155 PHE A O 1
ATOM 1264 N N . VAL A 1 156 ? 6.764 0.558 -22.132 1.00 78.81 156 VAL A N 1
ATOM 1265 C CA . VAL A 1 156 ? 6.759 -0.377 -21.010 1.00 78.81 156 VAL A CA 1
ATOM 1266 C C . VAL A 1 156 ? 8.095 -1.108 -21.052 1.00 78.81 156 VAL A C 1
ATOM 1268 O O . VAL A 1 156 ? 8.396 -1.729 -22.075 1.00 78.81 156 VAL A O 1
ATOM 1271 N N . PRO A 1 157 ? 8.931 -0.996 -20.014 1.00 74.81 157 PRO A N 1
ATOM 1272 C CA . PRO A 1 157 ? 10.177 -1.735 -19.992 1.00 74.81 157 PRO A CA 1
ATOM 1273 C C . PRO A 1 157 ? 9.915 -3.249 -19.885 1.00 74.81 157 PRO A C 1
ATOM 1275 O O . PRO A 1 157 ? 8.907 -3.650 -19.296 1.00 74.81 157 PRO A O 1
ATOM 1278 N N . PRO A 1 158 ? 10.807 -4.099 -20.420 1.00 71.75 158 PRO A N 1
ATOM 1279 C CA . PRO A 1 158 ? 10.730 -5.544 -20.234 1.00 71.75 158 PRO A CA 1
ATOM 1280 C C . PRO A 1 158 ? 10.716 -5.915 -18.749 1.00 71.75 158 PRO A C 1
ATOM 1282 O O . PRO A 1 158 ? 11.457 -5.328 -17.959 1.00 71.75 158 PRO A O 1
ATOM 1285 N N . GLN A 1 159 ? 9.928 -6.928 -18.374 1.00 65.25 159 GLN A N 1
ATOM 1286 C CA . GLN A 1 159 ? 9.892 -7.430 -16.992 1.00 65.25 159 GLN A CA 1
ATOM 1287 C C . GLN A 1 159 ? 11.272 -7.888 -16.504 1.00 65.25 159 GLN A C 1
ATOM 1289 O O . GLN A 1 159 ? 11.587 -7.712 -15.338 1.00 65.25 159 GLN A O 1
ATOM 1294 N N . SER A 1 160 ? 12.135 -8.384 -17.395 1.00 63.97 160 SER A N 1
ATOM 1295 C CA . SER A 1 160 ? 13.512 -8.765 -17.056 1.00 63.97 160 SER A CA 1
ATOM 1296 C C . SER A 1 160 ? 14.375 -7.609 -16.540 1.00 63.97 160 SER A C 1
ATOM 1298 O O . SER A 1 160 ? 15.339 -7.863 -15.827 1.00 63.97 160 SER A O 1
ATOM 1300 N N . MET A 1 161 ? 14.037 -6.356 -16.871 1.00 65.56 161 MET A N 1
ATOM 1301 C CA . MET A 1 161 ? 14.759 -5.174 -16.391 1.00 65.56 161 MET A CA 1
ATOM 1302 C C . MET A 1 161 ? 14.286 -4.721 -15.007 1.00 65.56 161 MET A C 1
ATOM 1304 O O . MET A 1 161 ? 14.963 -3.921 -14.372 1.00 65.56 161 MET A O 1
ATOM 1308 N N . PHE A 1 162 ? 13.127 -5.183 -14.533 1.00 58.72 162 PHE A N 1
ATOM 1309 C CA . PHE A 1 162 ? 12.514 -4.709 -13.296 1.00 58.72 162 PHE A CA 1
ATOM 1310 C C . PHE A 1 162 ? 12.282 -5.872 -12.344 1.00 58.72 162 PHE A C 1
ATOM 1312 O O . PHE A 1 162 ? 11.527 -6.790 -12.625 1.00 58.72 162 PHE A O 1
ATOM 1319 N N . SER A 1 163 ? 12.867 -5.783 -11.157 1.00 50.91 163 SER A N 1
ATOM 1320 C CA . SER A 1 163 ? 12.436 -6.575 -10.016 1.00 50.91 163 SER A CA 1
ATOM 1321 C C . SER A 1 163 ? 11.792 -5.625 -9.027 1.00 50.91 163 SER A C 1
ATOM 1323 O O . SER A 1 163 ? 12.437 -4.755 -8.441 1.00 50.91 163 SER A O 1
ATOM 1325 N N . THR A 1 164 ? 10.488 -5.771 -8.853 1.00 48.56 164 THR A N 1
ATOM 1326 C CA . THR A 1 164 ? 9.823 -5.239 -7.672 1.00 48.56 164 THR A CA 1
ATOM 1327 C C . THR A 1 164 ? 10.158 -6.173 -6.524 1.00 48.56 164 THR A C 1
ATOM 1329 O O . THR A 1 164 ? 9.930 -7.370 -6.631 1.00 48.56 164 THR A O 1
ATOM 1332 N N . GLY A 1 165 ? 10.739 -5.644 -5.456 1.00 42.72 165 GLY A N 1
ATOM 1333 C CA . GLY A 1 165 ? 10.937 -6.387 -4.219 1.00 42.72 165 GLY A CA 1
ATOM 1334 C C . GLY A 1 165 ? 10.412 -5.551 -3.068 1.00 42.72 165 GLY A C 1
ATOM 1335 O O . GLY A 1 165 ? 10.607 -4.333 -3.048 1.00 42.72 165 GLY A O 1
ATOM 1336 N N . LEU A 1 166 ? 9.741 -6.184 -2.111 1.00 46.38 166 LEU A N 1
ATOM 1337 C CA . LEU A 1 166 ? 9.637 -5.592 -0.786 1.00 46.38 166 LEU A CA 1
ATOM 1338 C C . LEU A 1 166 ? 11.023 -5.692 -0.150 1.00 46.38 166 LEU A C 1
ATOM 1340 O O . LEU A 1 166 ? 11.493 -6.785 0.143 1.00 46.38 166 LEU A O 1
ATOM 1344 N N . VAL A 1 167 ? 11.690 -4.556 0.043 1.00 44.28 167 VAL A N 1
ATOM 1345 C CA . VAL A 1 167 ? 12.826 -4.494 0.964 1.00 44.28 167 VAL A CA 1
ATOM 1346 C C . VAL A 1 167 ? 12.258 -4.178 2.336 1.00 44.28 167 VAL A C 1
ATOM 1348 O O . VAL A 1 167 ? 12.038 -3.025 2.695 1.00 44.28 167 VAL A O 1
ATOM 1351 N N . GLY A 1 168 ? 11.955 -5.239 3.069 1.00 42.78 168 GLY A N 1
ATOM 1352 C CA . GLY A 1 168 ? 11.950 -5.236 4.522 1.00 42.78 168 GLY A CA 1
ATOM 1353 C C . GLY A 1 168 ? 12.933 -6.313 4.940 1.00 42.78 168 GLY A C 1
ATOM 1354 O O . GLY A 1 168 ? 12.895 -7.404 4.373 1.00 42.78 168 GLY A O 1
ATOM 1355 N N . SER A 1 169 ? 13.853 -5.996 5.851 1.00 40.06 169 SER A N 1
ATOM 1356 C CA . SER A 1 169 ? 14.750 -7.009 6.392 1.00 40.06 169 SER A CA 1
ATOM 1357 C C . SER A 1 169 ? 13.898 -8.097 7.046 1.00 40.06 169 SER A C 1
ATOM 1359 O O . SER A 1 169 ? 13.119 -7.849 7.968 1.00 40.06 169 SER A O 1
ATOM 1361 N N . ASP A 1 170 ? 14.006 -9.308 6.519 1.00 43.16 170 ASP A N 1
ATOM 1362 C CA . ASP A 1 170 ? 13.360 -10.509 7.031 1.00 43.16 170 ASP A CA 1
ATOM 1363 C C . ASP A 1 170 ? 14.186 -11.135 8.156 1.00 43.16 170 ASP A C 1
ATOM 1365 O O . ASP A 1 170 ? 14.079 -12.336 8.377 1.00 43.16 170 ASP A O 1
ATOM 1369 N N . GLU A 1 171 ? 14.991 -10.347 8.882 1.00 40.81 171 GLU A N 1
ATOM 1370 C CA . GLU A 1 171 ? 16.018 -10.859 9.803 1.00 40.81 171 GLU A CA 1
ATOM 1371 C C . GLU A 1 171 ? 15.471 -11.829 10.864 1.00 40.81 171 GLU A C 1
ATOM 1373 O O . GLU A 1 171 ? 16.244 -12.579 11.450 1.00 40.81 171 GLU A O 1
ATOM 1378 N N . ASN A 1 172 ? 14.147 -11.887 11.061 1.00 44.78 172 ASN A N 1
ATOM 1379 C CA . ASN A 1 172 ? 13.503 -12.843 11.957 1.00 44.78 172 ASN A CA 1
ATOM 1380 C C . ASN A 1 172 ? 12.593 -13.894 11.290 1.00 44.78 172 ASN A C 1
ATOM 1382 O O . ASN A 1 172 ? 12.159 -14.797 11.990 1.00 44.78 172 ASN A O 1
ATOM 1386 N N . GLY A 1 173 ? 12.278 -13.834 9.988 1.00 47.50 173 GLY A N 1
ATOM 1387 C CA . GLY A 1 173 ? 11.550 -14.901 9.268 1.00 47.50 173 GLY A CA 1
ATOM 1388 C C . GLY A 1 173 ? 10.199 -15.372 9.848 1.00 47.50 173 GLY A C 1
ATOM 1389 O O . GLY A 1 173 ? 9.671 -16.384 9.397 1.00 47.50 173 GLY A O 1
ATOM 1390 N N . GLU A 1 174 ? 9.623 -14.696 10.849 1.00 54.59 174 GLU A N 1
ATOM 1391 C CA . GLU A 1 174 ? 8.543 -15.296 11.652 1.00 54.59 174 GLU A CA 1
ATOM 1392 C C . GLU A 1 174 ? 7.173 -15.312 10.959 1.00 54.59 174 GLU A C 1
ATOM 1394 O O . GLU A 1 174 ? 6.290 -16.059 11.380 1.00 54.59 174 GLU A O 1
ATOM 1399 N N . TYR A 1 175 ? 6.966 -14.510 9.907 1.00 57.19 175 TYR A N 1
ATOM 1400 C CA . TYR A 1 175 ? 5.664 -14.409 9.249 1.00 57.19 175 TYR A CA 1
ATOM 1401 C C . TYR A 1 175 ? 5.748 -14.214 7.734 1.00 57.19 175 TYR A C 1
ATOM 1403 O O . TYR A 1 175 ? 6.295 -13.227 7.245 1.00 57.19 175 TYR A O 1
ATOM 1411 N N . GLU A 1 176 ? 5.081 -15.099 6.994 1.00 71.69 176 GLU A N 1
ATOM 1412 C CA . GLU A 1 176 ? 4.784 -14.905 5.575 1.00 71.69 176 GLU A CA 1
ATOM 1413 C C . GLU A 1 176 ? 3.696 -13.831 5.421 1.00 71.69 176 GLU A C 1
ATOM 1415 O O . GLU A 1 176 ? 2.575 -13.986 5.923 1.00 71.69 176 GLU A O 1
ATOM 1420 N N . ILE A 1 177 ? 4.008 -12.732 4.719 1.00 75.69 177 ILE A N 1
ATOM 1421 C CA . ILE A 1 177 ? 3.071 -11.611 4.495 1.00 75.69 177 ILE A CA 1
ATOM 1422 C C . ILE A 1 177 ? 1.746 -12.120 3.915 1.00 75.69 177 ILE A C 1
ATOM 1424 O O . ILE A 1 177 ? 0.675 -11.666 4.318 1.00 75.69 177 ILE A O 1
ATOM 1428 N N . GLU A 1 178 ? 1.821 -13.091 3.011 1.00 79.56 178 GLU A N 1
ATOM 1429 C CA . GLU A 1 178 ? 0.683 -13.717 2.337 1.00 79.56 178 GLU A CA 1
ATOM 1430 C C . GLU A 1 178 ? -0.297 -14.382 3.316 1.00 79.56 178 GLU A C 1
ATOM 1432 O O . GLU A 1 178 ? -1.513 -14.325 3.123 1.00 79.56 178 GLU A O 1
ATOM 1437 N N . THR A 1 179 ? 0.216 -14.944 4.410 1.00 80.75 179 THR A N 1
ATOM 1438 C CA . THR A 1 179 ? -0.587 -15.590 5.457 1.00 80.75 179 THR A CA 1
ATOM 1439 C C . THR A 1 179 ? -1.169 -14.566 6.438 1.00 80.75 179 THR A C 1
ATOM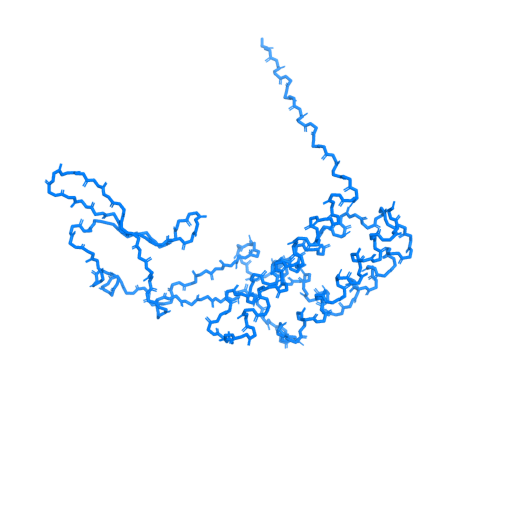 1441 O O . THR A 1 179 ? -2.280 -14.725 6.953 1.00 80.75 179 THR A O 1
ATOM 1444 N N . LEU A 1 180 ? -0.448 -13.472 6.696 1.00 80.94 180 LEU A N 1
ATOM 1445 C CA . LEU A 1 180 ? -0.877 -12.432 7.633 1.00 80.94 180 LEU A CA 1
ATOM 1446 C C . LEU A 1 180 ? -1.942 -11.494 7.068 1.00 80.94 180 LEU A C 1
ATOM 1448 O O . LEU A 1 180 ? -2.894 -11.130 7.766 1.00 80.94 180 LEU A O 1
ATOM 1452 N N . LEU A 1 181 ? -1.750 -11.052 5.829 1.00 84.75 181 LEU A N 1
ATOM 1453 C CA . LEU A 1 181 ? -2.490 -9.943 5.245 1.00 84.75 181 LEU A CA 1
ATOM 1454 C C . LEU A 1 181 ? -4.017 -10.138 5.194 1.00 84.75 181 LEU A C 1
ATOM 1456 O O . LEU A 1 181 ? -4.714 -9.199 5.592 1.00 84.75 181 LEU A O 1
ATOM 1460 N N . PRO A 1 182 ? -4.574 -11.297 4.781 1.00 88.12 182 PRO A N 1
ATOM 1461 C CA . PRO A 1 182 ? -6.027 -11.478 4.751 1.00 88.12 182 PRO A CA 1
ATOM 1462 C C . PRO A 1 182 ? -6.659 -11.363 6.145 1.00 88.12 182 PRO A C 1
ATOM 1464 O O . PRO A 1 182 ? -7.624 -10.622 6.320 1.00 88.12 182 PRO A O 1
ATOM 1467 N N . ASN A 1 183 ? -6.058 -11.994 7.158 1.00 88.38 183 ASN A N 1
ATOM 1468 C CA . ASN A 1 183 ? -6.562 -11.949 8.534 1.00 88.38 183 ASN A CA 1
ATOM 1469 C C . ASN A 1 183 ? -6.595 -10.516 9.085 1.00 88.38 183 ASN A C 1
ATOM 1471 O O . ASN A 1 183 ? -7.536 -10.105 9.761 1.00 88.38 183 ASN A O 1
ATOM 1475 N N . LEU A 1 184 ? -5.570 -9.728 8.765 1.00 88.25 184 LEU A N 1
ATOM 1476 C CA . LEU A 1 184 ? -5.476 -8.339 9.199 1.00 88.25 184 LEU A CA 1
ATOM 1477 C C . LEU A 1 184 ? -6.469 -7.425 8.492 1.00 88.25 184 LEU A C 1
ATOM 1479 O O . LEU A 1 184 ? -7.025 -6.523 9.118 1.00 88.25 184 LEU A O 1
ATOM 1483 N N . ILE A 1 185 ? -6.705 -7.649 7.201 1.00 92.12 185 ILE A N 1
ATOM 1484 C CA . ILE A 1 185 ? -7.731 -6.929 6.447 1.00 92.12 185 ILE A CA 1
ATOM 1485 C C . ILE A 1 185 ? -9.109 -7.140 7.095 1.00 92.12 185 ILE A C 1
ATOM 1487 O O . ILE A 1 185 ? -9.851 -6.169 7.276 1.00 92.12 185 ILE A O 1
ATOM 1491 N N . ASP A 1 186 ? -9.429 -8.371 7.494 1.00 92.81 186 ASP A N 1
ATOM 1492 C CA . ASP A 1 186 ? -10.707 -8.710 8.128 1.00 92.81 186 ASP A CA 1
ATOM 1493 C C . ASP A 1 186 ? -10.850 -8.089 9.525 1.00 92.81 186 ASP A C 1
ATOM 1495 O O . ASP A 1 186 ? -11.888 -7.513 9.867 1.00 92.81 186 ASP A O 1
ATOM 1499 N N . GLU A 1 187 ? -9.788 -8.113 10.327 1.00 91.81 187 GLU A N 1
ATOM 1500 C CA . GLU A 1 187 ? -9.786 -7.502 11.659 1.00 91.81 187 GLU A CA 1
ATOM 1501 C C . GLU A 1 187 ? -9.915 -5.978 11.607 1.00 91.81 187 GLU A C 1
ATOM 1503 O O . GLU A 1 187 ? -10.660 -5.382 12.394 1.00 91.81 187 GLU A O 1
ATOM 1508 N N . LEU A 1 188 ? -9.245 -5.336 10.648 1.00 92.50 188 LEU A N 1
ATOM 1509 C CA . LEU A 1 188 ? -9.380 -3.900 10.421 1.00 92.50 188 LEU A CA 1
ATOM 1510 C C . LEU A 1 188 ? -10.777 -3.536 9.911 1.00 92.50 188 LEU A C 1
ATOM 1512 O O . LEU A 1 188 ? -11.301 -2.500 10.324 1.00 92.50 188 LEU A O 1
ATOM 1516 N N . GLN A 1 189 ? -11.408 -4.383 9.089 1.00 95.88 189 GLN A N 1
ATOM 1517 C CA . GLN A 1 189 ? -12.812 -4.199 8.708 1.00 95.88 189 GLN A CA 1
ATOM 1518 C C . GLN A 1 189 ? -13.712 -4.239 9.946 1.00 95.88 189 GLN A C 1
ATOM 1520 O O . GLN A 1 189 ? -14.489 -3.313 10.166 1.00 95.88 189 GLN A O 1
ATOM 1525 N N . SER A 1 190 ? -13.547 -5.251 10.803 1.00 93.25 190 SER A N 1
ATOM 1526 C CA . SER A 1 190 ? -14.326 -5.390 12.040 1.00 93.25 190 SER A CA 1
ATOM 1527 C C . SER A 1 190 ? -14.192 -4.167 12.959 1.00 93.25 190 SER A C 1
ATOM 1529 O O . SER A 1 190 ? -15.171 -3.719 13.566 1.00 93.25 190 SER A O 1
ATOM 1531 N N . LEU A 1 191 ? -12.991 -3.586 13.048 1.00 91.38 191 LEU A N 1
ATOM 1532 C CA . LEU A 1 191 ? -12.749 -2.363 13.816 1.00 91.38 191 LEU A CA 1
ATOM 1533 C C . LEU A 1 191 ? -13.412 -1.130 13.196 1.00 91.38 191 LEU A C 1
ATOM 1535 O O . LEU A 1 191 ? -13.963 -0.314 13.940 1.00 91.38 191 LEU A O 1
ATOM 1539 N N . ILE A 1 192 ? -13.377 -0.978 11.869 1.00 92.81 192 ILE A N 1
ATOM 1540 C CA . ILE A 1 192 ? -14.057 0.126 11.174 1.00 92.81 192 ILE A CA 1
ATOM 1541 C C . ILE A 1 192 ? -15.574 0.008 11.338 1.00 92.81 192 ILE A C 1
ATOM 1543 O O . ILE A 1 192 ? -16.229 1.005 11.646 1.00 92.81 192 ILE A O 1
ATOM 1547 N N . ASP A 1 193 ? -16.129 -1.194 11.197 1.00 93.12 193 ASP A N 1
ATOM 1548 C CA . ASP A 1 193 ? -17.563 -1.445 11.346 1.00 93.12 193 ASP A CA 1
ATOM 1549 C C . ASP A 1 193 ? -18.023 -1.126 12.771 1.00 93.12 193 ASP A C 1
ATOM 1551 O O . ASP A 1 193 ? -19.026 -0.438 12.973 1.00 93.12 193 ASP A O 1
ATOM 1555 N N . SER A 1 194 ? -17.251 -1.562 13.770 1.00 88.75 194 SER A N 1
ATOM 1556 C CA . SER A 1 194 ? -17.517 -1.257 15.177 1.00 88.75 194 SER A CA 1
ATOM 1557 C C . SER A 1 194 ? -17.460 0.244 15.461 1.00 88.75 194 SER A C 1
ATOM 1559 O O . SER A 1 194 ? -18.344 0.763 16.138 1.00 88.75 194 SER A O 1
ATOM 1561 N N . ALA A 1 195 ? -16.454 0.951 14.937 1.00 87.44 195 ALA A N 1
ATOM 1562 C CA . ALA A 1 195 ? -16.345 2.401 15.092 1.00 87.44 195 ALA A CA 1
ATOM 1563 C C . ALA A 1 195 ? -17.502 3.137 14.407 1.00 87.44 195 ALA A C 1
ATOM 1565 O O . ALA A 1 195 ? -18.007 4.122 14.939 1.00 87.44 195 ALA A O 1
ATOM 1566 N N . SER A 1 196 ? -17.944 2.655 13.245 1.00 88.00 196 SER A N 1
ATOM 1567 C CA . SER A 1 196 ? -19.010 3.289 12.464 1.00 88.00 196 SER A CA 1
ATOM 1568 C C . SER A 1 196 ? -20.375 3.187 13.144 1.00 88.00 196 SER A C 1
ATOM 1570 O O . SER A 1 196 ? -21.183 4.091 12.989 1.00 88.00 196 SER A O 1
ATOM 1572 N N . ARG A 1 197 ? -20.621 2.130 13.933 1.00 86.69 197 ARG A N 1
ATOM 1573 C CA . ARG A 1 197 ? -21.845 1.978 14.746 1.00 86.69 197 ARG A CA 1
ATOM 1574 C C . ARG A 1 197 ? -21.882 2.885 15.980 1.00 86.69 197 ARG A C 1
ATOM 1576 O O . ARG A 1 197 ? -22.943 3.052 16.565 1.00 86.69 197 ARG A O 1
ATOM 1583 N N . SER A 1 198 ? -20.728 3.411 16.397 1.00 77.75 198 SER A N 1
ATOM 1584 C CA . SER A 1 198 ? -20.588 4.282 17.575 1.00 77.75 198 SER A CA 1
ATOM 1585 C C . SER A 1 198 ? -20.713 5.782 17.268 1.00 77.75 198 SER A C 1
ATOM 1587 O O . SER A 1 198 ? -20.637 6.591 18.192 1.00 77.75 198 SER A O 1
ATOM 1589 N N . LEU A 1 199 ? -20.849 6.147 15.985 1.00 75.19 199 LEU A N 1
ATOM 1590 C CA . LEU A 1 199 ? -21.060 7.521 15.510 1.00 75.19 199 LEU A CA 1
ATOM 1591 C C . LEU A 1 199 ? -22.549 7.835 15.374 1.00 75.19 199 LEU A C 1
ATOM 1593 O O . LEU A 1 199 ? -22.892 9.008 15.638 1.00 75.19 199 LEU A O 1
#

Solvent-accessible surface area (backbone atoms only — not comparable to full-atom values): 11913 Å² total; per-residue (Å²): 139,84,81,80,80,78,79,75,77,79,75,76,79,76,51,72,68,59,48,49,53,54,27,48,60,25,42,56,48,14,51,56,21,41,51,54,15,71,75,55,42,83,88,27,49,63,26,47,49,49,14,50,54,23,45,55,55,22,52,54,53,50,62,79,43,36,88,78,48,48,69,69,52,34,48,54,54,52,56,51,53,70,34,70,75,41,45,48,52,47,44,60,59,70,43,70,80,83,79,59,89,83,89,63,86,54,90,47,73,39,63,48,74,73,46,67,68,63,60,58,70,68,52,60,90,48,52,78,49,79,42,86,54,48,102,83,68,47,27,33,31,40,27,47,46,97,87,70,48,74,45,80,48,75,52,82,78,62,66,79,36,49,41,67,49,84,81,59,89,62,89,74,73,84,70,60,63,83,73,48,49,64,61,50,54,52,53,51,48,53,50,49,54,54,45,62,76,71,109

Radius of gyration: 22.36 Å; Cα contacts (8 Å, |Δi|>4): 202; chains: 1; bounding box: 45×62×64 Å

Organism: NCBI:txid2172043

pLDDT: mean 74.73, std 18.03, range [33.84, 96.0]

Mean predicted aligned error: 13.99 Å

Secondary structure (DSSP, 8-state):
------------PPPHHHHHHHHHHHHHHHHHHHHHHHHHGGGGHHHHHHHHHHHHHHHHHHHTTGGGSHHHHHHHHHHHHTSHHHHHHHHHHHT-TTT-SS-S---EEE-TT--HHHHHHTPPTTEEEEEE--TTS-EEEEEE-TTS-EEEEEEPPPGGG-EEE-----TT----HHHHHHHHHHHHHHHHHHHHHT-

Sequence (199 aa):
MSKGKRRRSSKRDKSSGEILKSAQSSLDRAKRAWERYRERGADADLFLNEALINTVGVMYKLRNNKRRHGPEWESRFTALEATPRMQWLKHYRDGDQHGLEEGTMSSSAYIKHLGSAELWGMAPPGAVNASLGDQFGRCFWTVRRPDGREERRYFVPPQSMFSTGLVGSDENGEYEIETLLPNLIDELQSLIDSASRSL

Foldseek 3Di:
DDDDDDPPPPPPDDDPVRLLVVLVVLLVLLVVLLVVCVVPPPLSVVSLLSNLVSLVVSLVSCVVCLVVQDDVLVVLNVVVCPDPLNVVSVCQQVQVPPPDPDDGQDQDWAQDDPPVVVVVVPDDPQFDDWDQDDPVRWIWTFGQDPVRDTDTDTDDDDVNRTDGDRPRPCVPVPDDSSVSSVVSSVSSVVSSVSSVVRD